Protein AF-A0A060SET1-F1 (afdb_monomer_lite)

Organism: Pycnoporus cinnabarinus (NCBI:txid5643)

Secondary structure (DSSP, 8-state):
----------PPP---------PPPP-------------------------------TTS---SEE----TTS---EEEEEETTTEEEEEE---EE-SHHHHHHHHHHHTTSSS--------------PPPPP--------PPPP-----------HHHHHHHHHHHHHHHSS-TT-HHHHH-EEEE-TTS-EEEESS--HHHHHHHHHHHT-

Structure (mmCIF, N/CA/C/O backbone):
data_AF-A0A060SET1-F1
#
_entry.id   AF-A0A060SET1-F1
#
loop_
_atom_site.group_PDB
_atom_site.id
_atom_site.type_symbol
_atom_site.label_atom_id
_atom_site.label_alt_id
_atom_site.label_comp_id
_atom_site.label_asym_id
_atom_site.label_entity_id
_atom_site.label_seq_id
_atom_site.pdbx_PDB_ins_code
_atom_site.Cartn_x
_atom_site.Cartn_y
_atom_site.Cartn_z
_atom_site.occupancy
_atom_site.B_iso_or_equiv
_atom_site.auth_seq_id
_atom_site.auth_comp_id
_atom_site.auth_asym_id
_atom_site.auth_atom_id
_atom_site.pdbx_PDB_model_num
ATOM 1 N N . MET A 1 1 ? 3.972 38.053 -48.414 1.00 49.03 1 MET A N 1
ATOM 2 C CA . MET A 1 1 ? 5.380 38.328 -48.041 1.00 49.03 1 MET A CA 1
ATOM 3 C C . MET A 1 1 ? 5.508 38.041 -46.551 1.00 49.03 1 MET A C 1
ATOM 5 O O . MET A 1 1 ? 4.726 38.615 -45.824 1.00 49.03 1 MET A O 1
ATOM 9 N N . LEU A 1 2 ? 6.330 37.166 -45.978 1.00 42.97 2 LEU A N 1
ATOM 10 C CA . LEU A 1 2 ? 7.393 36.249 -46.386 1.00 42.97 2 LEU A CA 1
ATOM 11 C C . LEU A 1 2 ? 7.548 35.262 -45.198 1.00 42.97 2 LEU A C 1
ATOM 13 O O . LEU A 1 2 ? 7.468 35.706 -44.062 1.00 42.97 2 LEU A O 1
ATOM 17 N N . ARG A 1 3 ? 7.773 33.970 -45.492 1.00 47.84 3 ARG A N 1
ATOM 18 C CA . ARG A 1 3 ? 8.648 32.993 -44.790 1.00 47.84 3 ARG A CA 1
ATOM 19 C C . ARG A 1 3 ? 8.652 33.025 -43.241 1.00 47.84 3 ARG A C 1
ATOM 21 O O . ARG A 1 3 ? 9.082 33.986 -42.632 1.00 47.84 3 ARG A O 1
ATOM 28 N N . SER A 1 4 ? 8.383 31.919 -42.551 1.00 56.47 4 SER A N 1
ATOM 29 C CA . SER A 1 4 ? 9.434 30.906 -42.400 1.00 56.47 4 SER A CA 1
ATOM 30 C C . SER A 1 4 ? 8.899 29.588 -41.830 1.00 56.47 4 SER A C 1
ATOM 32 O O . SER A 1 4 ? 8.379 29.526 -40.719 1.00 56.47 4 SER A O 1
ATOM 34 N N . LEU A 1 5 ? 9.079 28.535 -42.626 1.00 59.81 5 LEU A N 1
ATOM 35 C CA . LEU A 1 5 ? 9.096 27.132 -42.237 1.00 59.81 5 LEU A CA 1
ATOM 36 C C . LEU A 1 5 ? 10.465 26.822 -41.625 1.00 59.81 5 LEU A C 1
ATOM 38 O O . LEU A 1 5 ? 11.468 26.978 -42.318 1.00 59.81 5 LEU A O 1
ATOM 42 N N . VAL A 1 6 ? 10.517 26.293 -40.401 1.00 62.34 6 VAL A N 1
ATOM 43 C CA . VAL A 1 6 ? 11.652 25.454 -39.981 1.00 62.34 6 VAL A CA 1
ATOM 44 C C . VAL A 1 6 ? 11.142 24.273 -39.148 1.00 62.34 6 VAL A C 1
ATOM 46 O O . VAL A 1 6 ? 10.714 24.465 -38.009 1.00 62.34 6 VAL A O 1
ATOM 49 N N . PRO A 1 7 ? 11.210 23.038 -39.672 1.00 57.78 7 PRO A N 1
ATOM 50 C CA . PRO A 1 7 ? 10.998 21.828 -38.895 1.00 57.78 7 PRO A CA 1
ATOM 51 C C . PRO A 1 7 ? 12.311 21.438 -38.205 1.00 57.78 7 PRO A C 1
ATOM 53 O O . PRO A 1 7 ? 13.302 21.116 -38.860 1.00 57.78 7 PRO A O 1
ATOM 56 N N . ARG A 1 8 ? 12.343 21.438 -36.869 1.00 56.75 8 ARG A N 1
ATOM 57 C CA . ARG A 1 8 ? 13.468 20.869 -36.110 1.00 56.75 8 ARG A CA 1
ATOM 58 C C . ARG A 1 8 ? 13.208 19.390 -35.829 1.00 56.75 8 ARG A C 1
ATOM 60 O O . ARG A 1 8 ? 12.682 19.014 -34.787 1.00 56.75 8 ARG A O 1
ATOM 67 N N . LEU A 1 9 ? 13.603 18.563 -36.794 1.00 57.88 9 LEU A N 1
ATOM 68 C CA . LEU A 1 9 ? 13.877 17.140 -36.610 1.00 57.88 9 LEU A CA 1
ATOM 69 C C . LEU A 1 9 ? 15.074 16.995 -35.658 1.00 57.88 9 LEU A C 1
ATOM 71 O O . LEU A 1 9 ? 16.219 17.149 -36.071 1.00 57.88 9 LEU A O 1
ATOM 75 N N . PHE A 1 10 ? 14.820 16.708 -34.384 1.00 58.31 10 PHE A N 1
ATOM 76 C CA . PHE A 1 10 ? 15.851 16.207 -33.475 1.00 58.31 10 PHE A CA 1
ATOM 77 C C . PHE A 1 10 ? 15.711 14.689 -33.367 1.00 58.31 10 PHE A C 1
ATOM 79 O O . PHE A 1 10 ? 14.863 14.170 -32.643 1.00 58.31 10 PHE A O 1
ATOM 86 N N . ALA A 1 11 ? 16.548 13.979 -34.119 1.00 57.50 11 ALA A N 1
ATOM 87 C CA . ALA A 1 11 ? 16.796 12.560 -33.919 1.00 57.50 11 ALA A CA 1
ATOM 88 C C . ALA A 1 11 ? 17.798 12.386 -32.760 1.00 57.50 11 ALA A C 1
ATOM 90 O O . ALA A 1 11 ? 18.865 13.003 -32.798 1.00 57.50 11 ALA A O 1
ATOM 91 N N . PRO A 1 12 ? 17.520 11.560 -31.736 1.00 63.12 12 PRO A N 1
ATOM 92 C CA . PRO A 1 12 ? 18.540 11.199 -30.765 1.00 63.12 12 PRO A CA 1
ATOM 93 C C . PRO A 1 12 ? 19.494 10.153 -31.357 1.00 63.12 12 PRO A C 1
ATOM 95 O O . PRO A 1 12 ? 19.084 9.097 -31.847 1.00 63.12 12 PRO A O 1
ATOM 98 N N . ALA A 1 13 ? 20.786 10.470 -31.286 1.00 55.72 13 ALA A N 1
ATOM 99 C CA . ALA A 1 13 ? 21.896 9.613 -31.663 1.00 55.72 13 ALA A CA 1
ATOM 100 C C . ALA A 1 13 ? 21.862 8.282 -30.891 1.00 55.72 13 ALA A C 1
ATOM 102 O O . ALA A 1 13 ? 21.906 8.249 -29.660 1.00 55.72 13 ALA A O 1
ATOM 103 N N . ARG A 1 14 ? 21.817 7.166 -31.625 1.00 51.06 14 ARG A N 1
ATOM 104 C CA . ARG A 1 14 ? 22.051 5.825 -31.082 1.00 51.06 14 ARG A CA 1
ATOM 105 C C . ARG A 1 14 ? 23.537 5.680 -30.769 1.00 51.06 14 ARG A C 1
ATOM 107 O O . ARG A 1 14 ? 24.332 5.379 -31.653 1.00 51.06 14 ARG A O 1
ATOM 114 N N . HIS A 1 15 ? 23.910 5.894 -29.513 1.00 62.91 15 HIS A N 1
ATOM 115 C CA . HIS A 1 15 ? 25.236 5.539 -29.022 1.00 62.91 15 HIS A CA 1
ATOM 116 C C . HIS A 1 15 ? 25.279 4.022 -28.799 1.00 62.91 15 HIS A C 1
ATOM 118 O O . HIS A 1 15 ? 24.774 3.496 -27.809 1.00 62.91 15 HIS A O 1
ATOM 124 N N . ASN A 1 16 ? 25.811 3.317 -29.793 1.00 52.75 16 ASN A N 1
ATOM 125 C CA . ASN A 1 16 ? 26.002 1.876 -29.787 1.00 52.75 16 ASN A CA 1
ATOM 126 C C . ASN A 1 16 ? 27.326 1.587 -29.063 1.00 52.75 16 ASN A C 1
ATOM 128 O O . ASN A 1 16 ? 28.390 1.601 -29.677 1.00 52.75 16 ASN A O 1
ATOM 132 N N . GLN A 1 17 ? 27.285 1.413 -27.739 1.00 61.97 17 GLN A N 1
ATOM 133 C CA . GLN A 1 17 ? 28.458 0.940 -27.006 1.00 61.97 17 GLN A CA 1
ATOM 134 C C . GLN A 1 17 ? 28.635 -0.552 -27.283 1.00 61.97 17 GLN A C 1
ATOM 136 O O . GLN A 1 17 ? 27.963 -1.401 -26.695 1.00 61.97 17 GLN A O 1
ATOM 141 N N . ALA A 1 18 ? 29.556 -0.851 -28.197 1.00 48.97 18 ALA A N 1
ATOM 142 C CA . ALA A 1 18 ? 30.153 -2.162 -28.352 1.00 48.97 18 ALA A CA 1
ATOM 143 C C . ALA A 1 18 ? 30.810 -2.560 -27.020 1.00 48.97 18 ALA A C 1
ATOM 145 O O . ALA A 1 18 ? 31.916 -2.133 -26.692 1.00 48.97 18 ALA A O 1
ATOM 146 N N . ARG A 1 19 ? 30.102 -3.360 -26.217 1.00 57.75 19 ARG A N 1
ATOM 147 C CA . ARG A 1 19 ? 30.711 -4.085 -25.104 1.00 57.75 19 ARG A CA 1
ATOM 148 C C . ARG A 1 19 ? 31.603 -5.167 -25.700 1.00 57.75 19 ARG A C 1
ATOM 150 O O . ARG A 1 19 ? 31.115 -6.184 -26.185 1.00 57.75 19 ARG A O 1
ATOM 157 N N . LEU A 1 20 ? 32.904 -4.911 -25.649 1.00 58.97 20 LEU A N 1
ATOM 158 C CA . LEU A 1 20 ? 33.960 -5.912 -25.722 1.00 58.97 20 LEU A CA 1
ATOM 159 C C . LEU A 1 20 ? 33.674 -6.981 -24.657 1.00 58.97 20 LEU A C 1
ATOM 161 O O . LEU A 1 20 ? 33.894 -6.768 -23.466 1.00 58.97 20 LEU A O 1
ATOM 165 N N . PHE A 1 21 ? 33.109 -8.108 -25.084 1.00 58.16 21 PHE A N 1
ATOM 166 C CA . PHE A 1 21 ? 33.060 -9.319 -24.281 1.00 58.16 21 PHE A CA 1
ATOM 167 C C . PHE A 1 21 ? 34.459 -9.930 -24.297 1.00 58.16 21 PHE A C 1
ATOM 169 O O . PHE A 1 21 ? 34.879 -10.513 -25.294 1.00 58.16 21 PHE A O 1
ATOM 176 N N . SER A 1 22 ? 35.183 -9.778 -23.190 1.00 63.59 22 SER A N 1
ATOM 177 C CA . SER A 1 22 ? 36.357 -10.599 -22.911 1.00 63.59 22 SER A CA 1
ATOM 178 C C . SER A 1 22 ? 35.918 -12.060 -22.844 1.00 63.59 22 SER A C 1
ATOM 180 O O . SER A 1 22 ? 35.122 -12.441 -21.984 1.00 63.59 22 SER A O 1
ATOM 182 N N . ALA A 1 23 ? 36.420 -12.860 -23.780 1.00 52.06 23 ALA A N 1
ATOM 183 C CA . ALA A 1 23 ? 36.295 -14.305 -23.779 1.00 52.06 23 ALA A CA 1
ATOM 184 C C . ALA A 1 23 ? 36.929 -14.870 -22.497 1.00 52.06 23 ALA A C 1
ATOM 186 O O . ALA A 1 23 ? 38.114 -14.657 -22.242 1.00 52.06 23 ALA A O 1
AT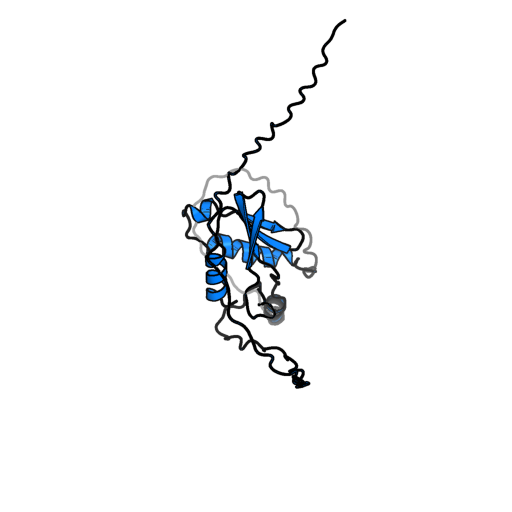OM 187 N N . GLN A 1 24 ? 36.144 -15.578 -21.685 1.00 68.75 24 GLN A N 1
ATOM 188 C CA . GLN A 1 24 ? 36.699 -16.460 -20.662 1.00 68.75 24 GLN A CA 1
ATOM 189 C C . GLN A 1 24 ? 37.129 -17.781 -21.317 1.00 68.75 24 GLN A C 1
ATOM 191 O O . GLN A 1 24 ? 36.398 -18.299 -22.166 1.00 68.75 24 GLN A O 1
ATOM 196 N N . PRO A 1 25 ? 38.296 -18.334 -20.945 1.00 61.75 25 PRO A N 1
ATOM 197 C CA . PRO A 1 25 ? 38.767 -19.602 -21.473 1.00 61.75 25 PRO A CA 1
ATOM 198 C C . PRO A 1 25 ? 37.915 -20.759 -20.947 1.00 61.75 25 PRO A C 1
ATOM 200 O O . PRO A 1 25 ? 37.655 -20.886 -19.751 1.00 61.75 25 PRO A O 1
ATOM 203 N N . ALA A 1 26 ? 37.501 -2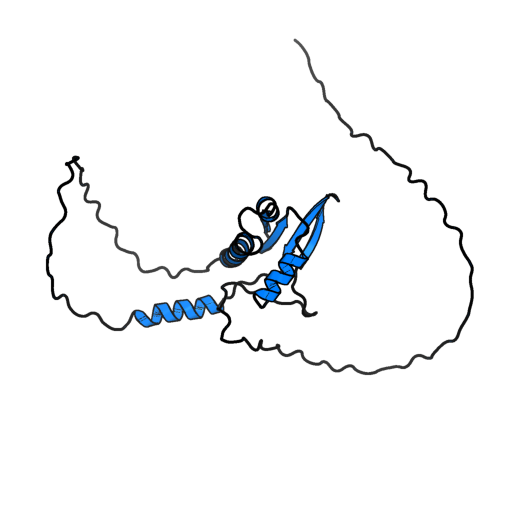1.611 -21.880 1.00 56.19 26 ALA A N 1
ATOM 204 C CA . ALA A 1 26 ? 36.876 -22.891 -21.621 1.00 56.19 26 ALA A CA 1
ATOM 205 C C . ALA A 1 26 ? 37.871 -23.832 -20.926 1.00 56.19 26 ALA A C 1
ATOM 207 O O . ALA A 1 26 ? 38.919 -24.151 -21.482 1.00 56.19 26 ALA A O 1
ATOM 208 N N . SER A 1 27 ? 37.517 -24.320 -19.740 1.00 60.06 27 SER A N 1
ATOM 209 C CA . SER A 1 27 ? 38.158 -25.474 -19.109 1.00 60.06 27 SER A CA 1
ATOM 210 C C . SER A 1 27 ? 37.189 -26.656 -19.110 1.00 60.06 27 SER A C 1
ATOM 212 O O . SER A 1 27 ? 36.385 -26.812 -18.200 1.00 60.06 27 SER A O 1
ATOM 214 N N . SER A 1 28 ? 37.300 -27.421 -20.196 1.00 61.59 28 SER A N 1
ATOM 215 C CA . SER A 1 28 ? 37.359 -28.885 -20.308 1.00 61.59 28 SER A CA 1
ATOM 216 C C . SER A 1 28 ? 36.263 -29.829 -19.768 1.00 61.59 28 SER A C 1
ATOM 218 O O . SER A 1 28 ? 35.501 -29.492 -18.868 1.00 61.59 28 SER A O 1
ATOM 220 N N . PRO A 1 29 ? 36.179 -31.045 -20.362 1.00 69.44 29 PRO A N 1
ATOM 221 C CA . PRO A 1 29 ? 34.987 -31.886 -20.395 1.00 69.44 29 PRO A CA 1
ATOM 222 C C . PRO A 1 29 ? 35.124 -33.217 -19.623 1.00 69.44 29 PRO A C 1
ATOM 224 O O . PRO A 1 29 ? 36.199 -33.585 -19.161 1.00 69.44 29 PRO A O 1
ATOM 227 N N . ALA A 1 30 ? 34.019 -33.973 -19.657 1.00 50.34 30 ALA A N 1
ATOM 228 C CA . ALA A 1 30 ? 33.879 -35.425 -19.483 1.00 50.34 30 ALA A CA 1
ATOM 229 C C . ALA A 1 30 ? 33.711 -35.977 -18.054 1.00 50.34 30 ALA A C 1
ATOM 231 O O . ALA A 1 30 ? 34.637 -36.000 -17.253 1.00 50.34 30 ALA A O 1
ATOM 232 N N . THR A 1 31 ? 32.545 -36.581 -17.794 1.00 59.62 31 THR A N 1
ATOM 233 C CA . THR A 1 31 ? 32.407 -38.039 -17.592 1.00 59.62 31 THR A CA 1
ATOM 234 C C . THR A 1 31 ? 30.930 -38.440 -17.726 1.00 59.62 31 THR A C 1
ATOM 236 O O . THR A 1 31 ? 30.020 -37.628 -17.599 1.00 59.62 31 THR A O 1
ATOM 239 N N . ARG A 1 32 ? 30.733 -39.688 -18.134 1.00 53.38 32 ARG A N 1
ATOM 240 C CA . ARG A 1 32 ? 29.661 -40.272 -18.937 1.00 53.38 32 ARG A CA 1
ATOM 241 C C . ARG A 1 32 ? 28.889 -41.311 -18.104 1.00 53.38 32 ARG A C 1
ATOM 243 O O . ARG A 1 32 ? 29.550 -42.157 -17.519 1.00 53.38 32 ARG A O 1
ATOM 250 N N . ALA A 1 33 ? 27.549 -41.301 -18.223 1.00 53.62 33 ALA A N 1
ATOM 251 C CA . ALA A 1 33 ? 26.583 -42.418 -18.051 1.00 53.62 33 ALA A CA 1
ATOM 252 C C . ALA A 1 33 ? 26.389 -43.024 -16.628 1.00 53.62 33 ALA A C 1
ATOM 254 O O . ALA A 1 33 ? 27.277 -42.850 -15.801 1.00 53.62 33 ALA A O 1
ATOM 255 N N . PRO A 1 34 ? 25.277 -43.751 -16.319 1.00 63.75 34 PRO A N 1
ATOM 256 C CA . PRO A 1 34 ? 24.281 -44.352 -17.220 1.00 63.75 34 PRO A CA 1
ATOM 257 C C . PRO A 1 34 ? 22.789 -44.103 -16.902 1.00 63.75 34 PRO A C 1
ATOM 259 O O . PRO A 1 34 ? 22.396 -43.582 -15.866 1.00 63.75 34 PRO A O 1
ATOM 262 N N . SER A 1 35 ? 21.986 -44.508 -17.885 1.00 62.22 35 SER A N 1
ATOM 263 C CA . SER A 1 35 ? 20.530 -44.570 -17.972 1.00 62.22 35 SER A CA 1
ATOM 264 C C . SER A 1 35 ? 19.863 -45.280 -16.790 1.00 62.22 35 SER A C 1
ATOM 266 O O . SER A 1 35 ? 20.201 -46.425 -16.499 1.00 62.22 35 SER A O 1
ATOM 268 N N . GLU A 1 36 ? 18.848 -44.649 -16.196 1.00 60.47 36 GLU A N 1
ATOM 269 C CA . GLU A 1 36 ? 17.945 -45.280 -15.228 1.00 60.47 36 GLU A CA 1
ATOM 270 C C . GLU A 1 36 ? 16.521 -45.342 -15.822 1.00 60.47 36 GLU A C 1
ATOM 272 O O . GLU A 1 36 ? 16.072 -44.369 -16.442 1.00 60.47 36 GLU A O 1
ATOM 277 N N . PRO A 1 37 ? 15.845 -46.503 -15.751 1.00 61.94 37 PRO A N 1
ATOM 278 C CA . PRO A 1 37 ? 14.655 -46.792 -16.540 1.00 61.94 37 PRO A CA 1
ATOM 279 C C . PRO A 1 37 ? 13.400 -46.058 -16.061 1.00 61.94 37 PRO A C 1
ATOM 281 O O . PRO A 1 37 ? 13.152 -45.866 -14.874 1.00 61.94 37 PRO A O 1
ATOM 284 N N . LEU A 1 38 ? 12.570 -45.735 -17.052 1.00 65.81 38 LEU A N 1
ATOM 285 C CA . LEU A 1 38 ? 11.188 -45.283 -16.944 1.00 65.81 38 LEU A CA 1
ATOM 286 C C . LEU A 1 38 ? 10.389 -46.162 -15.966 1.00 65.81 38 LEU A C 1
ATOM 288 O O . LEU A 1 38 ? 10.109 -47.322 -16.271 1.00 65.81 38 LEU A O 1
ATOM 292 N N . GLN A 1 39 ? 9.966 -45.591 -14.836 1.00 67.12 39 GLN A N 1
ATOM 293 C CA . GLN A 1 39 ? 8.875 -46.150 -14.040 1.00 67.12 39 GLN A CA 1
ATOM 294 C C . GLN A 1 39 ? 7.561 -45.413 -14.341 1.00 67.12 39 GLN A C 1
ATOM 296 O O . GLN A 1 39 ? 7.516 -44.181 -14.270 1.00 67.12 39 GLN A O 1
ATOM 301 N N . PRO A 1 40 ? 6.489 -46.147 -14.689 1.00 64.75 40 PRO A N 1
ATOM 302 C CA . PRO A 1 40 ? 5.165 -45.590 -14.892 1.00 64.75 40 PRO A CA 1
ATOM 303 C C . PRO A 1 40 ? 4.373 -45.503 -13.578 1.00 64.75 40 PRO A C 1
ATOM 305 O O . PRO A 1 40 ? 4.390 -46.414 -12.755 1.00 64.75 40 PRO A O 1
ATOM 308 N N . SER A 1 41 ? 3.568 -44.441 -13.487 1.00 61.19 41 SER A N 1
ATOM 309 C CA . SER A 1 41 ? 2.330 -44.320 -12.697 1.00 61.19 41 SER A CA 1
ATOM 310 C C . SER A 1 41 ? 2.410 -44.455 -11.170 1.00 61.19 41 SER A C 1
ATOM 312 O O . SER A 1 41 ? 2.340 -45.544 -10.613 1.00 61.19 41 SER A O 1
ATOM 314 N N . THR A 1 42 ? 2.302 -43.309 -10.494 1.00 48.44 42 THR A N 1
ATOM 315 C CA . THR A 1 42 ? 1.527 -43.199 -9.252 1.00 48.44 42 THR A CA 1
ATOM 316 C C . THR A 1 42 ? 0.558 -42.028 -9.357 1.00 48.44 42 THR A C 1
ATOM 318 O O . THR A 1 42 ? 0.919 -40.852 -9.361 1.00 48.44 42 THR A O 1
ATOM 321 N N . SER A 1 43 ? -0.712 -42.399 -9.481 1.00 48.03 43 SER A N 1
ATOM 322 C CA . SER A 1 43 ? -1.895 -41.572 -9.307 1.00 48.03 43 SER A CA 1
ATOM 323 C C . SER A 1 43 ? -1.771 -40.782 -8.004 1.00 48.03 43 SER A C 1
ATOM 325 O O . SER A 1 43 ? -1.993 -41.314 -6.919 1.00 48.03 43 SER A O 1
ATOM 327 N N . THR A 1 44 ? -1.359 -39.519 -8.096 1.00 48.88 44 THR A N 1
ATOM 328 C CA . THR A 1 44 ? -1.408 -38.606 -6.955 1.00 48.88 44 THR A CA 1
ATOM 329 C C . THR A 1 44 ? -2.837 -38.110 -6.869 1.00 48.88 44 THR A C 1
ATOM 331 O O . THR A 1 44 ? -3.279 -37.305 -7.687 1.00 48.88 44 THR A O 1
ATOM 334 N N . SER A 1 45 ? -3.556 -38.691 -5.919 1.00 46.25 45 SER A N 1
ATOM 335 C CA . SER A 1 45 ? -4.919 -38.369 -5.546 1.00 46.25 45 SER A CA 1
ATOM 336 C C . SER A 1 45 ? -5.157 -36.862 -5.521 1.00 46.25 45 SER A C 1
ATOM 338 O O . SER A 1 45 ? -4.395 -36.104 -4.916 1.00 46.25 45 SER A O 1
ATOM 340 N N . GLU A 1 46 ? -6.251 -36.457 -6.162 1.00 45.34 46 GLU A N 1
ATOM 341 C CA . GLU A 1 46 ? -6.963 -35.210 -5.918 1.00 45.34 46 GLU A CA 1
ATOM 342 C C . GLU A 1 46 ? -7.233 -35.067 -4.416 1.00 45.34 46 GLU A C 1
ATOM 344 O O . GLU A 1 46 ? -8.271 -35.470 -3.895 1.00 45.34 46 GLU A O 1
ATOM 349 N N . THR A 1 47 ? -6.295 -34.471 -3.689 1.00 49.56 47 THR A N 1
ATOM 350 C CA . THR A 1 47 ? -6.621 -33.840 -2.419 1.00 49.56 47 THR A CA 1
ATOM 351 C C . THR A 1 47 ? -7.397 -32.586 -2.781 1.00 49.56 47 THR A C 1
ATOM 353 O O . THR A 1 47 ? -6.815 -31.549 -3.108 1.00 49.56 47 THR A O 1
ATOM 356 N N . LEU A 1 48 ? -8.727 -32.711 -2.779 1.00 46.28 48 LEU A N 1
ATOM 357 C CA . LEU A 1 48 ? -9.648 -31.593 -2.652 1.00 46.28 48 LEU A CA 1
ATOM 358 C C . LEU A 1 48 ? -9.138 -30.717 -1.502 1.00 46.28 48 LEU A C 1
ATOM 360 O O . LEU A 1 48 ? -9.363 -31.006 -0.329 1.00 46.28 48 LEU A O 1
ATOM 364 N N . SER A 1 49 ? -8.437 -29.641 -1.850 1.00 45.97 49 SER A N 1
ATOM 365 C CA . SER A 1 49 ? -8.149 -28.522 -0.961 1.00 45.97 49 SER A CA 1
ATOM 366 C C . SER A 1 49 ? -9.467 -27.797 -0.698 1.00 45.97 49 SER A C 1
ATOM 368 O O . SER A 1 49 ? -9.744 -26.730 -1.245 1.00 45.97 49 SER A O 1
ATOM 370 N N . GLN A 1 50 ? -10.318 -28.440 0.102 1.00 42.22 50 GLN A N 1
ATOM 371 C CA . GLN A 1 50 ? -11.387 -27.796 0.842 1.00 42.22 50 GLN A CA 1
ATOM 372 C C . GLN A 1 50 ? -10.761 -26.680 1.672 1.00 42.22 50 GLN A C 1
ATOM 374 O O . GLN A 1 50 ? -9.685 -26.848 2.248 1.00 42.22 50 GLN A O 1
ATOM 379 N N . GLY A 1 51 ? -11.424 -25.525 1.647 1.00 46.56 51 GLY A N 1
ATOM 380 C CA . GLY A 1 51 ? -10.936 -24.276 2.201 1.00 46.56 51 GLY A CA 1
ATOM 381 C C . GLY A 1 51 ? -10.280 -24.477 3.557 1.00 46.56 51 GLY A C 1
ATOM 382 O O . GLY A 1 51 ? -10.905 -24.977 4.492 1.00 46.56 51 GLY A O 1
ATOM 383 N N . GLN A 1 52 ? -9.019 -24.054 3.652 1.00 51.31 52 GLN A N 1
ATOM 384 C CA . GLN A 1 52 ? -8.441 -23.668 4.926 1.00 51.31 52 GLN A CA 1
ATOM 385 C C . GLN A 1 52 ? -9.345 -22.567 5.471 1.00 51.31 52 GLN A C 1
ATOM 387 O O . GLN A 1 52 ? -9.208 -21.399 5.117 1.00 51.31 52 GLN A O 1
ATOM 392 N N . SER A 1 53 ? -10.336 -22.983 6.257 1.00 48.81 53 SER A N 1
ATOM 393 C CA . SER A 1 53 ? -11.098 -22.124 7.134 1.00 48.81 53 SER A CA 1
ATOM 394 C C . SER A 1 53 ? -10.044 -21.517 8.039 1.00 48.81 53 SER A C 1
ATOM 396 O O . SER A 1 53 ? -9.504 -22.200 8.911 1.00 48.81 53 SER A O 1
ATOM 398 N N . GLU A 1 54 ? -9.639 -20.289 7.713 1.00 58.31 54 GLU A N 1
ATOM 399 C CA . GLU A 1 54 ? -8.727 -19.508 8.525 1.00 58.31 54 GLU A CA 1
ATOM 400 C C . GLU A 1 54 ? -9.216 -19.649 9.960 1.00 58.31 54 GLU A C 1
ATOM 402 O O . GLU A 1 54 ? -10.376 -19.368 10.269 1.00 58.31 54 GLU A O 1
ATOM 407 N N . ASN A 1 55 ? -8.360 -20.183 10.826 1.00 54.47 55 ASN A N 1
ATOM 408 C CA . ASN A 1 55 ? -8.596 -20.173 12.255 1.00 54.47 55 ASN A CA 1
ATOM 409 C C . ASN A 1 55 ? -8.426 -18.702 12.651 1.00 54.47 55 ASN A C 1
ATOM 411 O O . ASN A 1 55 ? -7.328 -18.253 12.989 1.00 54.47 55 ASN A O 1
ATOM 415 N N . VAL A 1 56 ? -9.469 -17.909 12.379 1.00 64.19 56 VAL A N 1
ATOM 416 C CA . VAL A 1 56 ? -9.472 -16.464 12.554 1.00 64.19 56 VAL A CA 1
ATOM 417 C C . VAL A 1 56 ? -9.389 -16.255 14.046 1.00 64.19 56 VAL A C 1
ATOM 419 O O . VAL A 1 56 ? -10.372 -16.423 14.763 1.00 64.19 56 VAL A O 1
ATOM 422 N N . ASP A 1 57 ? -8.183 -15.938 14.504 1.00 70.50 57 ASP A N 1
ATOM 423 C CA . ASP A 1 57 ? -7.941 -15.527 15.872 1.00 70.50 57 ASP A CA 1
ATOM 424 C C . ASP A 1 57 ? -8.942 -14.404 16.205 1.00 70.50 57 ASP A C 1
ATOM 426 O O . ASP A 1 57 ? -8.862 -13.322 15.605 1.00 70.50 57 ASP A O 1
ATOM 430 N N . PRO A 1 58 ? -9.918 -14.650 17.101 1.00 73.25 58 PRO A N 1
ATOM 431 C CA . PRO A 1 58 ? -11.016 -13.720 17.351 1.00 73.25 58 PRO A CA 1
ATOM 432 C C . PRO A 1 58 ? -10.527 -12.405 17.973 1.00 73.25 58 PRO A C 1
ATOM 434 O O . PRO A 1 58 ? -11.288 -11.442 18.051 1.00 73.25 58 PRO A O 1
ATOM 437 N N . SER A 1 59 ? -9.260 -12.342 18.397 1.00 78.50 59 SER A N 1
ATOM 438 C CA . SER A 1 59 ? -8.631 -11.124 18.903 1.00 78.50 59 SER A CA 1
ATOM 439 C C . SER A 1 59 ? -8.222 -10.139 17.801 1.00 78.50 59 SER A C 1
ATOM 441 O O . SER A 1 59 ? -7.992 -8.960 18.090 1.00 78.50 59 SER A O 1
ATOM 443 N N . LYS A 1 60 ? -8.135 -10.569 16.530 1.00 73.25 60 LYS A N 1
ATOM 444 C CA . LYS A 1 60 ? -7.702 -9.680 15.446 1.00 73.25 60 LYS A CA 1
ATOM 445 C C . LYS A 1 60 ? -8.834 -8.727 15.049 1.00 73.25 60 LYS A C 1
ATOM 447 O O . LYS A 1 60 ? -9.922 -9.173 14.684 1.00 73.25 60 LYS A O 1
ATOM 452 N N . PRO A 1 61 ? -8.595 -7.401 15.060 1.00 76.75 61 PRO A N 1
ATOM 453 C CA . PRO A 1 61 ? -9.618 -6.437 14.691 1.00 76.75 61 PRO A CA 1
ATOM 454 C C . PRO A 1 61 ? -10.054 -6.662 13.241 1.00 76.75 61 PRO A C 1
ATOM 456 O O . PRO A 1 61 ? -9.222 -6.706 12.332 1.00 76.75 61 PRO A O 1
ATOM 459 N N . LEU A 1 62 ? -11.367 -6.779 13.038 1.00 81.88 62 LEU A N 1
ATOM 460 C CA . LEU A 1 62 ? -11.979 -6.982 11.728 1.00 81.88 62 LEU A CA 1
ATOM 461 C C . LEU A 1 62 ? -11.647 -5.784 10.820 1.00 81.88 62 LEU A C 1
ATOM 463 O O . LEU A 1 62 ? -12.164 -4.678 11.006 1.00 81.88 62 LEU A O 1
ATOM 467 N N . ARG A 1 63 ? -10.750 -5.982 9.850 1.00 86.62 63 ARG A N 1
ATOM 468 C CA . ARG A 1 63 ? -10.341 -4.931 8.908 1.00 86.62 63 ARG A CA 1
ATOM 469 C C . ARG A 1 63 ? -11.330 -4.846 7.746 1.00 86.62 63 ARG A C 1
ATOM 471 O O . ARG A 1 63 ? -11.786 -5.879 7.262 1.00 86.62 63 ARG A O 1
ATOM 478 N N . PRO A 1 64 ? -11.611 -3.640 7.221 1.00 88.44 64 PRO A N 1
ATOM 479 C CA . PRO A 1 64 ? -12.514 -3.461 6.081 1.00 88.44 64 PRO A CA 1
ATOM 480 C C . PRO A 1 64 ? -11.946 -4.001 4.753 1.00 88.44 64 PRO A C 1
ATOM 482 O O . PRO A 1 64 ? -12.637 -3.997 3.735 1.00 88.44 64 PRO A O 1
ATOM 485 N N . TYR A 1 65 ? -10.698 -4.461 4.742 1.00 91.44 65 TYR A N 1
ATOM 486 C CA . TYR A 1 65 ? -10.000 -5.006 3.585 1.00 91.44 65 TYR A CA 1
ATOM 487 C C . TYR A 1 65 ? -9.296 -6.316 3.957 1.00 91.44 65 TYR A C 1
ATOM 489 O O . TYR A 1 65 ? -8.906 -6.523 5.105 1.00 91.44 65 TYR A O 1
ATOM 497 N N . HIS A 1 66 ? -9.133 -7.182 2.964 1.00 91.88 66 HIS A N 1
ATOM 498 C CA . HIS A 1 66 ? -8.495 -8.487 3.054 1.00 91.88 66 HIS A CA 1
ATOM 499 C C . HIS A 1 66 ? -7.551 -8.675 1.859 1.00 91.88 66 HIS A C 1
ATOM 501 O O . HIS A 1 66 ? -7.842 -8.220 0.751 1.00 91.88 66 HIS A O 1
ATOM 507 N N . VAL A 1 67 ? -6.409 -9.323 2.078 1.00 93.75 67 VAL A N 1
ATOM 508 C CA . VAL A 1 67 ? -5.434 -9.629 1.027 1.00 93.75 67 VAL A CA 1
ATOM 509 C C . VAL A 1 67 ? -5.224 -11.143 1.026 1.00 93.75 67 VAL A C 1
ATOM 511 O O . VAL A 1 67 ? -4.458 -11.633 1.849 1.00 93.75 67 VAL A O 1
ATOM 514 N N . PRO A 1 68 ? -5.898 -11.894 0.137 1.00 93.62 68 PRO A N 1
ATOM 515 C CA . PRO A 1 68 ? -5.761 -13.335 0.077 1.00 93.62 68 PRO A CA 1
ATOM 516 C C . PRO A 1 68 ? -4.352 -13.712 -0.377 1.00 93.62 68 PRO A C 1
ATOM 518 O O . PRO A 1 68 ? -3.754 -13.086 -1.262 1.00 93.62 68 PRO A O 1
ATOM 521 N N . ARG A 1 69 ? -3.836 -14.790 0.206 1.00 94.94 69 ARG A N 1
ATOM 522 C CA . ARG A 1 69 ? -2.620 -15.444 -0.273 1.00 94.94 69 ARG A CA 1
ATOM 523 C C . ARG A 1 69 ? -2.911 -16.181 -1.576 1.00 94.94 69 ARG A C 1
ATOM 525 O O . ARG A 1 69 ? -4.029 -16.621 -1.834 1.00 94.94 69 ARG A O 1
ATOM 532 N N . ASN A 1 70 ? -1.895 -16.314 -2.420 1.00 95.56 70 ASN A N 1
ATOM 533 C CA . ASN A 1 70 ? -2.016 -17.117 -3.634 1.00 95.56 70 ASN A CA 1
ATOM 534 C C . ASN A 1 70 ? -2.007 -18.625 -3.321 1.00 95.56 70 ASN A C 1
ATOM 536 O O . ASN A 1 70 ? -1.759 -19.037 -2.190 1.00 95.56 70 ASN A O 1
ATOM 540 N N . SER A 1 71 ? -2.192 -19.462 -4.345 1.00 94.25 71 SER A N 1
ATOM 541 C CA . SER A 1 71 ? -2.161 -20.931 -4.220 1.00 94.25 71 SER A CA 1
ATOM 542 C C . SER A 1 71 ? -0.840 -21.502 -3.689 1.00 94.25 71 SER A C 1
ATOM 544 O O . SER A 1 71 ? -0.787 -22.660 -3.296 1.00 94.25 71 SER A O 1
ATOM 546 N N . ARG A 1 72 ? 0.232 -20.701 -3.662 1.00 94.75 72 ARG A N 1
ATOM 547 C CA . ARG A 1 72 ? 1.536 -21.060 -3.082 1.00 94.75 72 ARG A CA 1
ATOM 548 C C . ARG A 1 72 ? 1.701 -20.549 -1.647 1.00 94.75 72 ARG A C 1
ATOM 550 O O . ARG A 1 72 ? 2.811 -20.574 -1.127 1.00 94.75 72 ARG A O 1
ATOM 557 N N . GLY A 1 73 ? 0.645 -20.007 -1.039 1.00 94.44 73 GLY A N 1
ATOM 558 C CA . GLY A 1 73 ? 0.668 -19.452 0.314 1.00 94.44 73 GLY A CA 1
ATOM 559 C C . GLY A 1 73 ? 1.437 -18.134 0.452 1.00 94.44 73 GLY A C 1
ATOM 560 O O . GLY A 1 73 ? 1.727 -17.720 1.572 1.00 94.44 73 GLY A O 1
ATOM 561 N N . SER A 1 74 ? 1.777 -17.463 -0.654 1.00 96.06 74 SER A N 1
ATOM 562 C CA . SER A 1 74 ? 2.520 -16.194 -0.630 1.00 96.06 74 SER A CA 1
ATOM 563 C C . SER A 1 74 ? 1.615 -14.990 -0.871 1.00 96.06 74 SER A C 1
ATOM 565 O O . SER A 1 74 ? 0.642 -15.055 -1.625 1.00 96.06 74 SER A O 1
ATOM 567 N N . ILE A 1 75 ? 1.964 -13.872 -0.233 1.00 96.81 75 ILE A N 1
ATOM 568 C CA . ILE A 1 75 ? 1.250 -12.604 -0.381 1.00 96.81 75 ILE A CA 1
ATOM 569 C C . ILE A 1 75 ? 1.519 -12.050 -1.791 1.00 96.81 75 ILE A C 1
ATOM 571 O O . ILE A 1 75 ? 2.683 -12.008 -2.211 1.00 96.81 75 ILE A O 1
ATOM 575 N N . PRO A 1 76 ? 0.489 -11.617 -2.541 1.00 97.00 76 PRO A N 1
ATOM 576 C CA . PRO A 1 76 ? 0.604 -11.213 -3.944 1.00 97.00 76 PRO A CA 1
ATOM 577 C C . PRO A 1 76 ? 1.244 -9.816 -4.132 1.00 97.00 76 PRO A C 1
ATOM 579 O O . PRO A 1 76 ? 0.658 -8.906 -4.729 1.00 97.00 76 PRO A O 1
ATOM 582 N N . VAL A 1 77 ? 2.482 -9.653 -3.646 1.00 97.94 77 VAL A N 1
ATOM 583 C CA . VAL A 1 77 ? 3.333 -8.461 -3.795 1.00 97.94 77 VAL A CA 1
ATOM 584 C C . VAL A 1 77 ? 4.382 -8.698 -4.879 1.00 97.94 77 VAL A C 1
ATOM 586 O O . VAL A 1 77 ? 5.289 -9.523 -4.739 1.00 97.94 77 VAL A O 1
ATOM 589 N N . TYR A 1 78 ? 4.320 -7.912 -5.949 1.00 97.81 78 TYR A N 1
ATOM 590 C CA . TYR A 1 78 ? 5.223 -8.031 -7.092 1.00 97.81 78 TYR A CA 1
ATOM 591 C C . TYR A 1 78 ? 6.042 -6.760 -7.278 1.00 97.81 78 TYR A C 1
ATOM 593 O O . TYR A 1 78 ? 5.529 -5.658 -7.133 1.00 97.81 78 TYR A O 1
ATOM 601 N N . SER A 1 79 ? 7.310 -6.896 -7.655 1.00 97.88 79 SER A N 1
ATOM 602 C CA . SER A 1 79 ? 8.140 -5.776 -8.105 1.00 97.88 79 SER A CA 1
ATOM 603 C C . SER A 1 79 ? 8.141 -5.713 -9.630 1.00 97.88 79 SER A C 1
ATOM 605 O O . SER A 1 79 ? 8.360 -6.730 -10.286 1.00 97.88 79 SER A O 1
ATOM 607 N N . GLN A 1 80 ? 7.950 -4.528 -10.198 1.00 97.19 80 GLN A N 1
ATOM 608 C CA . GLN A 1 80 ? 8.048 -4.268 -11.629 1.00 97.19 80 GLN A CA 1
ATOM 609 C C . GLN A 1 80 ? 9.054 -3.142 -11.876 1.00 97.19 80 GLN A C 1
ATOM 611 O O . GLN A 1 80 ? 9.011 -2.108 -11.215 1.00 97.19 80 GLN A O 1
ATOM 616 N N . ILE A 1 81 ? 9.936 -3.321 -12.858 1.00 96.81 81 ILE A N 1
ATOM 617 C CA . ILE A 1 81 ? 10.863 -2.279 -13.306 1.00 96.81 81 ILE A CA 1
ATOM 618 C C . ILE A 1 81 ? 10.353 -1.755 -14.646 1.00 96.81 81 ILE A C 1
ATOM 620 O O . ILE A 1 81 ? 10.110 -2.539 -15.562 1.00 96.81 81 ILE A O 1
ATOM 624 N N . ARG A 1 82 ? 10.178 -0.437 -14.775 1.00 95.75 82 ARG A N 1
ATOM 625 C CA . ARG A 1 82 ? 9.909 0.213 -16.068 1.00 95.75 82 ARG A CA 1
ATOM 626 C C . ARG A 1 82 ? 11.043 1.162 -16.412 1.00 95.75 82 ARG A C 1
ATOM 628 O O . ARG A 1 82 ? 11.608 1.809 -15.530 1.00 95.75 82 ARG A O 1
ATOM 635 N N . ASN A 1 83 ? 11.357 1.260 -17.701 1.00 95.81 83 ASN A N 1
ATOM 636 C CA . ASN A 1 83 ? 12.415 2.130 -18.222 1.00 95.81 83 ASN A CA 1
ATOM 637 C C . ASN A 1 83 ? 13.773 1.903 -17.524 1.00 95.81 83 ASN A C 1
ATOM 639 O O . ASN A 1 83 ? 14.507 2.862 -17.300 1.00 95.81 83 ASN A O 1
ATOM 643 N N . HIS A 1 84 ? 14.052 0.664 -17.092 1.00 94.06 84 HIS A N 1
ATOM 644 C CA . HIS A 1 84 ? 15.258 0.215 -16.365 1.00 94.06 84 HIS A CA 1
ATOM 645 C C . HIS A 1 84 ? 15.606 0.946 -15.052 1.00 94.06 84 HIS A C 1
ATOM 647 O O . HIS A 1 84 ? 16.514 0.532 -14.339 1.00 94.06 84 HIS A O 1
ATOM 653 N N . THR A 1 85 ? 14.874 1.999 -14.699 1.00 94.88 85 THR A N 1
ATOM 654 C CA . THR A 1 85 ? 15.223 2.939 -13.625 1.00 94.88 85 THR A CA 1
ATOM 655 C C . THR A 1 85 ? 14.109 3.078 -12.597 1.00 94.88 85 THR A C 1
ATOM 657 O O . THR A 1 85 ? 14.380 3.284 -11.416 1.00 94.88 85 THR A O 1
ATOM 660 N N . LYS A 1 86 ? 12.845 2.937 -13.012 1.00 95.81 86 LYS A N 1
ATOM 661 C CA . LYS A 1 86 ? 11.691 3.154 -12.138 1.00 95.81 86 LYS A CA 1
ATOM 662 C C . LYS A 1 86 ? 11.209 1.834 -11.556 1.00 95.81 86 LYS A C 1
ATOM 664 O O . LYS A 1 86 ? 10.757 0.956 -12.293 1.00 95.81 86 LYS A O 1
ATOM 669 N N . TYR A 1 87 ? 11.277 1.731 -10.233 1.00 97.56 87 TYR A N 1
ATOM 670 C CA . TYR A 1 87 ? 10.756 0.605 -9.468 1.00 97.56 87 TYR A CA 1
ATOM 671 C C . TYR A 1 87 ? 9.309 0.876 -9.066 1.00 97.56 87 TYR A C 1
ATOM 673 O O . TYR A 1 87 ? 8.982 1.932 -8.522 1.00 97.56 87 TYR A O 1
ATOM 681 N N . PHE A 1 88 ? 8.457 -0.102 -9.346 1.00 97.88 88 PHE A N 1
ATOM 682 C CA . PHE A 1 88 ? 7.064 -0.145 -8.942 1.00 97.88 88 PHE A CA 1
ATOM 683 C C . PHE A 1 88 ? 6.834 -1.402 -8.122 1.00 97.88 88 PHE A C 1
ATOM 685 O O . PHE A 1 88 ? 7.385 -2.461 -8.425 1.00 97.88 88 PHE A O 1
ATOM 692 N N . ILE A 1 89 ? 5.984 -1.301 -7.114 1.00 98.12 89 ILE A N 1
ATOM 693 C CA . ILE A 1 89 ? 5.489 -2.449 -6.365 1.00 98.12 89 ILE A CA 1
ATOM 694 C C . ILE A 1 89 ? 3.999 -2.538 -6.628 1.00 98.12 89 ILE A C 1
ATOM 696 O O . ILE A 1 89 ? 3.278 -1.553 -6.505 1.00 98.12 89 ILE A O 1
ATOM 700 N N . LEU A 1 90 ? 3.557 -3.717 -7.036 1.00 97.62 90 LEU A N 1
ATOM 701 C CA . LEU A 1 90 ? 2.179 -4.026 -7.358 1.00 97.62 90 LEU A CA 1
ATOM 702 C C . LEU A 1 90 ? 1.653 -4.954 -6.273 1.00 97.62 90 LEU A C 1
ATOM 704 O O . LEU A 1 90 ? 2.098 -6.098 -6.178 1.00 97.62 90 LEU A O 1
ATOM 708 N N . LEU A 1 91 ? 0.696 -4.470 -5.492 1.00 97.19 91 LEU A N 1
ATOM 709 C CA . LEU A 1 91 ? -0.103 -5.313 -4.616 1.00 97.19 91 LEU A CA 1
ATOM 710 C C . LEU A 1 91 ? -1.371 -5.712 -5.373 1.00 97.19 91 LEU A C 1
ATOM 712 O O . LEU A 1 91 ? -2.130 -4.850 -5.837 1.00 97.19 91 LEU A O 1
ATOM 716 N N . ARG A 1 92 ? -1.555 -7.019 -5.567 1.00 95.50 92 ARG A N 1
ATOM 717 C CA . ARG A 1 92 ? -2.708 -7.580 -6.281 1.00 95.50 92 ARG A CA 1
ATOM 718 C C . ARG A 1 92 ? -3.729 -8.155 -5.311 1.00 95.50 92 ARG A C 1
ATOM 720 O O . ARG A 1 92 ? -3.455 -8.320 -4.130 1.00 95.50 92 ARG A O 1
ATOM 727 N N . ASP A 1 93 ? -4.904 -8.425 -5.866 1.00 93.06 93 ASP A N 1
ATOM 728 C CA . ASP A 1 93 ? -5.968 -9.206 -5.241 1.00 93.06 93 ASP A CA 1
ATOM 729 C C . ASP A 1 93 ? -6.453 -8.642 -3.900 1.00 93.06 93 ASP A C 1
ATOM 731 O O . ASP A 1 93 ? -7.017 -9.362 -3.094 1.00 93.06 93 ASP A O 1
ATOM 735 N N . VAL A 1 94 ? -6.298 -7.332 -3.675 1.00 92.62 94 VAL A N 1
ATOM 736 C CA . VAL A 1 94 ? -6.874 -6.654 -2.510 1.00 92.62 94 VAL A CA 1
ATOM 737 C C . VAL A 1 94 ? -8.393 -6.713 -2.621 1.00 92.62 94 VAL A C 1
ATOM 739 O O . VAL A 1 94 ? -8.986 -6.106 -3.514 1.00 92.62 94 VAL A O 1
ATOM 742 N N . GLN A 1 95 ? -9.017 -7.432 -1.698 1.00 89.31 95 GLN A N 1
ATOM 743 C CA . GLN A 1 95 ? -10.460 -7.564 -1.614 1.00 89.31 95 GLN A CA 1
ATOM 744 C C . GLN A 1 95 ? -10.998 -6.697 -0.480 1.00 89.31 95 GLN A C 1
ATOM 746 O O . GLN A 1 95 ? -10.359 -6.471 0.546 1.00 89.31 95 GLN A O 1
ATOM 751 N N . GLY A 1 96 ? -12.206 -6.184 -0.670 1.00 82.19 96 GLY A N 1
ATOM 752 C CA . GLY A 1 96 ? -12.957 -5.576 0.414 1.00 82.19 96 GLY A CA 1
ATOM 753 C C . GLY A 1 96 ? -13.599 -6.656 1.272 1.00 82.19 96 GLY A C 1
ATOM 754 O O . GLY A 1 96 ? -14.239 -7.549 0.720 1.00 82.19 96 GLY A O 1
ATOM 755 N N . ASN A 1 97 ? -13.479 -6.568 2.596 1.00 69.25 97 ASN A N 1
ATOM 756 C CA . ASN A 1 97 ? -14.213 -7.472 3.472 1.00 69.25 97 ASN A CA 1
ATOM 757 C C . ASN A 1 97 ? -15.693 -7.043 3.488 1.00 69.25 97 ASN A C 1
ATOM 759 O O . ASN A 1 97 ? -16.063 -6.015 4.065 1.00 69.25 97 ASN A O 1
ATOM 763 N N . VAL A 1 98 ? -16.537 -7.804 2.784 1.00 59.12 98 VAL A N 1
ATOM 764 C CA . VAL A 1 98 ? -17.981 -7.541 2.691 1.00 59.12 98 VAL A CA 1
ATOM 765 C C . VAL A 1 98 ? -18.670 -7.815 4.033 1.00 59.12 98 VAL A C 1
ATOM 767 O O . VAL A 1 98 ? -19.625 -7.120 4.374 1.00 59.12 98 VAL A O 1
ATOM 770 N N . GLU A 1 99 ? -18.153 -8.743 4.839 1.00 57.91 99 GLU A N 1
ATOM 771 C CA . GLU A 1 99 ? -18.743 -9.173 6.113 1.00 57.91 99 GLU A CA 1
ATOM 772 C C . GLU A 1 99 ? -18.705 -8.093 7.195 1.00 57.91 99 GLU A C 1
ATOM 774 O O . GLU A 1 99 ? -19.690 -7.909 7.911 1.00 57.91 99 GLU A O 1
ATOM 779 N N . VAL A 1 100 ? -17.646 -7.273 7.246 1.00 58.44 100 VAL A N 1
ATOM 780 C CA . VAL A 1 100 ? -17.586 -6.103 8.151 1.00 58.44 100 VAL A CA 1
ATOM 781 C C . VAL A 1 100 ? -18.785 -5.167 7.919 1.00 58.44 100 VAL A C 1
ATOM 783 O O . VAL A 1 100 ? -19.245 -4.487 8.840 1.00 58.44 100 VAL A O 1
ATOM 786 N N . ARG A 1 101 ? -19.336 -5.142 6.694 1.00 51.56 101 ARG A N 1
ATOM 787 C CA . ARG A 1 101 ? -20.519 -4.333 6.366 1.00 51.56 101 ARG A CA 1
ATOM 788 C C . ARG A 1 101 ? -21.792 -4.911 6.967 1.00 51.56 101 ARG A C 1
ATOM 790 O O . ARG A 1 101 ? -22.617 -4.132 7.439 1.00 51.56 101 ARG A O 1
ATOM 797 N N . ILE A 1 102 ? -21.941 -6.235 6.955 1.00 56.66 102 ILE A N 1
ATOM 798 C CA . ILE A 1 102 ? -23.130 -6.920 7.473 1.00 56.66 102 ILE A CA 1
ATOM 799 C C . ILE A 1 102 ? -23.187 -6.728 8.990 1.00 56.66 102 ILE A C 1
ATOM 801 O O . ILE A 1 102 ? -24.180 -6.224 9.507 1.00 56.66 102 ILE A O 1
ATOM 805 N N . SER A 1 103 ? -22.082 -6.966 9.698 1.00 57.66 103 SER A N 1
ATOM 806 C CA . SER A 1 103 ? -22.046 -6.861 11.163 1.00 57.66 103 SER A CA 1
ATOM 807 C C . SER A 1 103 ? -22.262 -5.430 11.678 1.00 57.66 103 SER A C 1
ATOM 809 O O . SER A 1 103 ? -22.891 -5.234 12.720 1.00 57.66 103 SER A O 1
ATOM 811 N N . ARG A 1 104 ? -21.790 -4.401 10.952 1.00 57.41 104 ARG A N 1
ATOM 812 C CA . ARG A 1 104 ? -22.006 -2.994 11.345 1.00 57.41 104 ARG A CA 1
ATOM 813 C C . ARG A 1 104 ? -23.414 -2.498 11.008 1.00 57.41 104 ARG A C 1
ATOM 815 O O . ARG A 1 104 ? -23.985 -1.758 11.804 1.00 57.41 104 ARG A O 1
ATOM 822 N N . ALA A 1 105 ? -23.982 -2.915 9.874 1.00 57.78 105 ALA A N 1
ATOM 823 C CA . ALA A 1 105 ? -25.365 -2.594 9.519 1.00 57.78 105 ALA A CA 1
ATOM 824 C C . ALA A 1 105 ? -26.363 -3.265 10.476 1.00 57.78 105 ALA A C 1
ATOM 826 O O . ALA A 1 105 ? -27.292 -2.609 10.938 1.00 57.78 105 ALA A O 1
ATOM 827 N N . LEU A 1 106 ? -26.125 -4.527 10.848 1.00 58.28 106 LEU A N 1
ATOM 828 C CA . LEU A 1 106 ? -26.963 -5.246 11.810 1.00 58.28 106 LEU A CA 1
ATOM 829 C C . LEU A 1 106 ? -26.891 -4.633 13.217 1.00 58.28 106 LEU A C 1
ATOM 831 O O . LEU A 1 106 ? -27.926 -4.484 13.862 1.00 58.28 106 LEU A O 1
ATOM 835 N N . ARG A 1 107 ? -25.712 -4.175 13.675 1.00 57.56 107 ARG A N 1
ATOM 836 C CA . ARG A 1 107 ? -25.610 -3.434 14.951 1.00 57.56 107 ARG A CA 1
ATOM 837 C C . ARG A 1 107 ? -26.339 -2.091 14.931 1.00 57.56 107 ARG A C 1
ATOM 839 O O . ARG A 1 107 ? -26.929 -1.730 15.939 1.00 57.56 107 ARG A O 1
ATOM 846 N N . LEU A 1 108 ? -26.321 -1.361 13.814 1.00 56.12 108 LEU A N 1
ATOM 847 C CA . LEU A 1 108 ? -27.051 -0.090 13.702 1.00 56.12 108 LEU A CA 1
ATOM 848 C C . LEU A 1 108 ? -28.569 -0.296 13.576 1.00 56.12 108 LEU A C 1
ATOM 850 O O . LEU A 1 108 ? -29.330 0.543 14.043 1.00 56.12 108 LEU A O 1
ATOM 854 N N . SER A 1 109 ? -29.009 -1.417 12.998 1.00 55.72 109 SER A N 1
ATOM 855 C CA . SER A 1 109 ? -30.432 -1.759 12.886 1.00 55.72 109 SER A CA 1
ATOM 856 C C . SER A 1 109 ? -31.041 -2.233 14.209 1.00 55.72 109 SER A C 1
ATOM 858 O O . SER A 1 109 ? -32.231 -2.042 14.425 1.00 55.72 109 SER A O 1
ATOM 860 N N . SER A 1 110 ? -30.249 -2.824 15.110 1.00 52.94 110 SER A N 1
ATOM 861 C CA . SER A 1 110 ? -30.755 -3.382 16.373 1.00 52.94 110 SER A CA 1
ATOM 862 C C . SER A 1 110 ? -31.047 -2.338 17.463 1.00 52.94 110 SER A C 1
ATOM 864 O O . SER A 1 110 ? -31.619 -2.697 18.489 1.00 52.94 110 SER A O 1
ATOM 866 N N . CYS A 1 111 ? -30.674 -1.067 17.278 1.00 50.88 111 CYS A N 1
ATOM 867 C CA . CYS A 1 111 ? -30.952 0.002 18.249 1.00 50.88 111 CYS A CA 1
ATOM 868 C C . CYS A 1 111 ? -32.155 0.884 17.873 1.00 50.88 111 CYS A C 1
ATOM 870 O O . CYS A 1 111 ? -32.450 1.825 18.603 1.00 50.88 111 CYS A O 1
ATOM 872 N N . ALA A 1 112 ? -32.831 0.623 16.748 1.00 57.22 112 ALA A N 1
ATOM 873 C CA . ALA A 1 112 ? -33.882 1.509 16.243 1.00 57.22 112 ALA A CA 1
ATOM 874 C C . ALA A 1 112 ? -35.287 1.247 16.823 1.00 57.22 112 ALA A C 1
ATOM 876 O O . ALA A 1 112 ? -36.143 2.112 16.676 1.00 57.22 112 ALA A O 1
ATOM 877 N N . ASP A 1 113 ? -35.532 0.112 17.491 1.00 55.88 113 ASP A N 1
ATOM 878 C CA . ASP A 1 113 ? -36.911 -0.348 17.746 1.00 55.88 113 ASP A CA 1
ATOM 879 C C . ASP A 1 113 ? -37.369 -0.423 19.205 1.00 55.88 113 ASP A C 1
ATOM 881 O O . ASP A 1 113 ? -38.476 -0.883 19.472 1.00 55.88 113 ASP A O 1
ATOM 885 N N . LEU A 1 114 ? -36.601 0.065 20.181 1.00 50.72 114 LEU A N 1
ATOM 886 C CA . LEU A 1 114 ? -37.102 0.098 21.557 1.00 50.72 114 LEU A CA 1
ATOM 887 C C . LEU A 1 114 ? -36.874 1.460 22.210 1.00 50.72 114 LEU A C 1
ATOM 889 O O . LEU A 1 114 ? -35.750 1.832 22.528 1.00 50.72 114 LEU A O 1
ATOM 893 N N . HIS A 1 115 ? -38.012 2.121 22.461 1.00 48.06 115 HIS A N 1
ATOM 894 C CA . HIS A 1 115 ? -38.269 3.269 23.339 1.00 48.06 115 HIS A CA 1
ATOM 895 C C . HIS A 1 115 ? -38.187 4.694 22.745 1.00 48.06 115 HIS A C 1
ATOM 897 O O . HIS A 1 115 ? -37.165 5.367 22.846 1.00 48.06 115 HIS A O 1
ATOM 903 N N . PRO A 1 116 ? -39.330 5.269 22.318 1.00 69.75 116 PRO A N 1
ATOM 904 C CA . PRO A 1 116 ? -39.744 6.569 22.827 1.00 69.75 116 PRO A CA 1
ATOM 905 C C . PRO A 1 116 ? -40.327 6.369 24.235 1.00 69.75 116 PRO A C 1
ATOM 907 O O . PRO A 1 116 ? -41.257 5.579 24.408 1.00 69.75 116 PRO A O 1
ATOM 910 N N . PRO A 1 117 ? -39.811 7.069 25.256 1.00 53.00 117 PRO A N 1
ATOM 911 C CA . PRO A 1 117 ? -40.771 7.833 26.034 1.00 53.00 117 PRO A CA 1
ATOM 912 C C . PRO A 1 117 ? -40.220 9.144 26.594 1.00 53.00 117 PRO A C 1
ATOM 914 O O . PRO A 1 117 ? -39.130 9.247 27.143 1.00 53.00 117 PRO A O 1
ATOM 917 N N . SER A 1 118 ? -41.129 10.108 26.547 1.00 53.44 118 SER A N 1
ATOM 918 C CA . SER A 1 118 ? -41.315 11.150 27.545 1.00 53.44 118 SER A CA 1
ATOM 919 C C . SER A 1 118 ? -40.264 12.252 27.636 1.00 53.44 118 SER A C 1
ATOM 921 O O . SER A 1 118 ? -39.349 12.261 28.451 1.00 53.44 118 SER A O 1
ATOM 923 N N . ARG A 1 119 ? -40.568 13.306 26.874 1.00 53.97 119 ARG A N 1
ATOM 924 C CA . ARG A 1 119 ? -40.581 14.687 27.374 1.00 53.97 119 ARG A CA 1
ATOM 925 C C . ARG A 1 119 ? -40.864 14.753 28.888 1.00 53.97 119 ARG A C 1
ATOM 927 O O . ARG A 1 119 ? -42.005 14.553 29.291 1.00 53.97 119 ARG A O 1
ATOM 934 N N . ALA A 1 120 ? -39.839 15.057 29.674 1.00 60.00 120 ALA A N 1
ATOM 935 C CA . ALA A 1 120 ? -39.843 15.651 31.023 1.00 60.00 120 ALA A CA 1
ATOM 936 C C . ALA A 1 120 ? -38.386 15.528 31.523 1.00 60.00 120 ALA A C 1
ATOM 938 O O . ALA A 1 120 ? -37.828 14.448 31.414 1.00 60.00 120 ALA A O 1
ATOM 939 N N . CYS A 1 121 ? -37.638 16.508 32.025 1.00 44.59 121 CYS A N 1
ATOM 940 C CA . CYS A 1 121 ? -37.852 17.881 32.465 1.00 44.59 121 CYS A CA 1
ATOM 941 C C . CYS A 1 121 ? -36.487 18.619 32.408 1.00 44.59 121 CYS A C 1
ATOM 943 O O . CYS A 1 121 ? -35.434 17.986 32.426 1.00 44.59 121 CYS A O 1
ATOM 945 N N . LEU A 1 122 ? -36.534 19.955 32.342 1.00 60.38 122 LEU A N 1
ATOM 946 C CA . LEU A 1 122 ? -35.422 20.930 32.443 1.00 60.38 122 LEU A CA 1
ATOM 947 C C . LEU A 1 122 ? -34.729 20.862 33.842 1.00 60.38 122 LEU A C 1
ATOM 949 O O . LEU A 1 122 ? -35.330 20.258 34.732 1.00 60.38 122 LEU A O 1
ATOM 953 N N . PRO A 1 123 ? -33.539 21.472 34.103 1.00 55.75 123 PRO A N 1
ATOM 954 C CA . PRO A 1 123 ? -33.424 22.932 34.270 1.00 55.75 123 PRO A CA 1
ATOM 955 C C . PRO A 1 123 ? -32.110 23.592 33.780 1.00 55.75 123 PRO A C 1
ATOM 957 O O . PRO A 1 123 ? -31.004 23.084 33.914 1.00 55.75 123 PRO A O 1
ATOM 960 N N . ILE A 1 124 ? -32.303 24.779 33.208 1.00 57.53 124 ILE A N 1
ATOM 961 C CA . ILE A 1 124 ? -31.599 26.051 33.457 1.00 57.53 124 ILE A CA 1
ATOM 962 C C . ILE A 1 124 ? -30.390 25.985 34.418 1.00 57.53 124 ILE A C 1
ATOM 964 O O . ILE A 1 124 ? -30.591 25.740 35.599 1.00 57.53 124 ILE A O 1
ATOM 968 N N . CYS A 1 125 ? -29.204 26.363 33.918 1.00 40.75 125 CYS A N 1
ATOM 969 C CA . CYS A 1 125 ? -28.156 27.170 34.583 1.00 40.75 125 CYS A CA 1
ATOM 970 C C . CYS A 1 125 ? -27.334 27.827 33.450 1.00 40.75 125 CYS A C 1
ATOM 972 O O . CYS A 1 125 ? -26.612 27.136 32.738 1.00 40.75 125 CYS A O 1
ATOM 974 N N . LEU A 1 126 ? -27.660 29.049 33.007 1.00 56.56 126 LEU A N 1
ATOM 975 C CA . LEU A 1 126 ? -27.018 30.312 33.424 1.00 56.56 126 LEU A CA 1
ATOM 976 C C . LEU A 1 126 ? -25.518 30.170 33.735 1.00 56.56 126 LEU A C 1
ATOM 978 O O . LEU A 1 126 ? -25.163 29.678 34.798 1.00 56.56 126 LEU A O 1
ATOM 982 N N . ASP A 1 127 ? -24.650 30.605 32.819 1.00 55.75 127 ASP A N 1
ATOM 983 C CA . ASP A 1 127 ? -23.953 31.904 32.903 1.00 55.75 127 ASP A CA 1
ATOM 984 C C . ASP A 1 127 ? -22.924 31.983 31.756 1.00 55.75 127 ASP A C 1
ATOM 986 O O . ASP A 1 127 ? -21.981 31.196 31.677 1.00 55.75 127 ASP A O 1
ATOM 990 N N . THR A 1 128 ? -23.129 32.869 30.781 1.00 63.56 128 THR A N 1
ATOM 991 C CA . THR A 1 128 ? -22.110 33.163 29.760 1.00 63.56 128 THR A CA 1
ATOM 992 C C . THR A 1 128 ? -22.199 34.647 29.401 1.00 63.56 128 THR A C 1
ATOM 994 O O . THR A 1 128 ? -23.290 35.114 29.062 1.00 63.56 128 THR A O 1
ATOM 997 N N . PRO A 1 129 ? -21.088 35.401 29.502 1.00 70.31 129 PRO A N 1
ATOM 998 C CA . PRO A 1 129 ? -21.085 36.855 29.380 1.00 70.31 129 PRO A CA 1
ATOM 999 C C . PRO A 1 129 ? -21.374 37.351 27.951 1.00 70.31 129 PRO A C 1
ATOM 1001 O O . PRO A 1 129 ? -21.124 36.637 26.975 1.00 70.31 129 PRO A O 1
ATOM 1004 N N . PRO A 1 130 ? -21.878 38.592 27.812 1.00 66.94 130 PRO A N 1
ATOM 1005 C CA . PRO A 1 130 ? -22.328 39.142 26.540 1.00 66.94 130 PRO A CA 1
ATOM 1006 C C . PRO A 1 130 ? -21.151 39.570 25.652 1.00 66.94 130 PRO A C 1
ATOM 1008 O O . PRO A 1 130 ? -20.350 40.426 26.028 1.00 66.94 130 PRO A O 1
ATOM 1011 N N . ALA A 1 131 ? -21.085 39.018 24.440 1.00 63.12 131 ALA A N 1
ATOM 1012 C CA . ALA A 1 131 ? -20.243 39.530 23.361 1.00 63.12 131 ALA A CA 1
ATOM 1013 C C . ALA A 1 131 ? -21.050 40.484 22.448 1.00 63.12 131 ALA A C 1
ATOM 1015 O O . ALA A 1 131 ? -22.257 40.290 22.274 1.00 63.12 131 ALA A O 1
ATOM 1016 N N . PRO A 1 132 ? -20.408 41.523 21.881 1.00 63.09 132 PRO A N 1
ATOM 1017 C CA . PRO A 1 132 ? -21.079 42.637 21.221 1.00 63.09 132 PRO A CA 1
ATOM 1018 C C . PRO A 1 132 ? -21.785 42.259 19.913 1.00 63.09 132 PRO A C 1
ATOM 1020 O O . PRO A 1 132 ? -21.312 41.466 19.099 1.00 63.09 132 PRO A O 1
ATOM 1023 N N . LEU A 1 133 ? -22.942 42.894 19.748 1.00 55.44 133 LEU A N 1
ATOM 1024 C CA . LEU A 1 133 ? -23.945 42.693 18.714 1.00 55.44 133 LEU A CA 1
ATOM 1025 C C . LEU A 1 133 ? -23.417 43.055 17.320 1.00 55.44 133 LEU A C 1
ATOM 1027 O O . LEU A 1 133 ? -22.985 44.180 17.075 1.00 55.44 133 LEU A O 1
ATOM 1031 N N . THR A 1 134 ? -23.559 42.120 16.383 1.00 72.19 134 THR A N 1
ATOM 1032 C CA . THR A 1 134 ? -23.609 42.412 14.945 1.00 72.19 134 THR A CA 1
ATOM 1033 C C . THR A 1 134 ? -25.022 42.087 14.438 1.00 72.19 134 THR A C 1
ATOM 1035 O O . THR A 1 134 ? -25.619 41.110 14.899 1.00 72.19 134 THR A O 1
ATOM 1038 N N . PRO A 1 135 ? -25.618 42.901 13.544 1.00 60.97 135 PRO A N 1
ATOM 1039 C CA . PRO A 1 135 ? -26.991 42.697 13.087 1.00 60.97 135 PRO A CA 1
ATOM 1040 C C . PRO A 1 135 ? -27.075 41.519 12.104 1.00 60.97 135 PRO A C 1
ATOM 1042 O O . PRO A 1 135 ? -26.813 41.654 10.909 1.00 60.97 135 PRO A O 1
ATOM 1045 N N . ALA A 1 136 ? -27.459 40.349 12.616 1.00 49.47 136 ALA A N 1
ATOM 1046 C CA . ALA A 1 136 ? -27.763 39.170 11.817 1.00 49.47 136 ALA A CA 1
ATOM 1047 C C . ALA A 1 136 ? -29.192 39.254 11.252 1.00 49.47 136 ALA A C 1
ATOM 1049 O O . ALA A 1 136 ? -30.187 39.178 11.971 1.00 49.47 136 ALA A O 1
ATOM 1050 N N . THR A 1 137 ? -29.286 39.392 9.931 1.00 66.31 137 THR A N 1
ATOM 1051 C CA . THR A 1 137 ? -30.524 39.226 9.161 1.00 66.31 137 THR A CA 1
ATOM 1052 C C . THR A 1 137 ? -30.910 37.743 9.170 1.00 66.31 137 THR A C 1
ATOM 1054 O O . THR A 1 137 ? -30.314 36.932 8.465 1.00 66.31 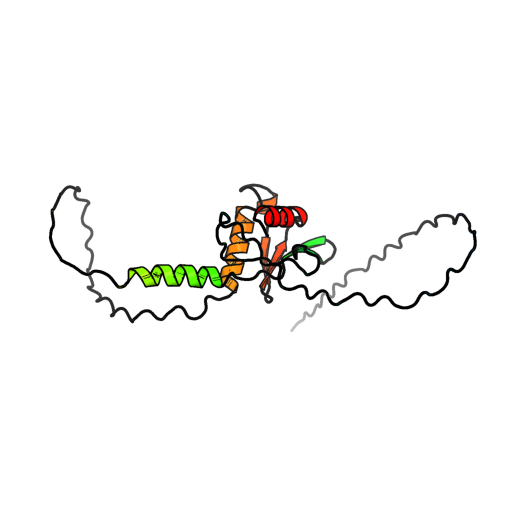137 THR A O 1
ATOM 1057 N N . HIS A 1 138 ? -31.891 37.366 9.993 1.00 48.56 138 HIS A N 1
ATOM 1058 C CA . HIS A 1 138 ? -32.412 36.000 10.067 1.00 48.56 138 HIS A CA 1
ATOM 1059 C C . HIS A 1 138 ? -33.441 35.746 8.956 1.00 48.56 138 HIS A C 1
ATOM 1061 O O . HIS A 1 138 ? -34.637 35.971 9.130 1.00 48.56 138 HIS A O 1
ATOM 1067 N N . ILE A 1 139 ? -32.985 35.226 7.813 1.00 57.81 139 ILE A N 1
ATOM 1068 C CA . ILE A 1 139 ? -33.872 34.564 6.848 1.00 57.81 139 ILE A CA 1
ATOM 1069 C C . ILE A 1 139 ? -34.142 33.150 7.371 1.00 57.81 139 ILE A C 1
ATOM 1071 O O . ILE A 1 139 ? -33.303 32.252 7.277 1.00 57.81 139 ILE A O 1
ATOM 1075 N N . LEU A 1 140 ? -35.330 32.976 7.950 1.00 54.88 140 LEU A N 1
ATOM 1076 C CA . LEU A 1 140 ? -35.883 31.715 8.438 1.00 54.88 140 LEU A CA 1
ATOM 1077 C C . LEU A 1 140 ? -36.145 30.768 7.251 1.00 54.88 140 LEU A C 1
ATOM 1079 O O . LEU A 1 140 ? -37.260 30.652 6.746 1.00 54.88 140 LEU A O 1
ATOM 1083 N N . THR A 1 141 ? -35.093 30.107 6.771 1.00 59.56 141 THR A N 1
ATOM 1084 C CA . THR A 1 141 ? -35.197 29.109 5.704 1.00 59.56 141 THR A CA 1
ATOM 1085 C C . THR A 1 141 ? -35.604 27.778 6.323 1.00 59.56 141 THR A C 1
ATOM 1087 O O . THR A 1 141 ? -34.826 27.108 6.999 1.00 59.56 141 THR A O 1
ATOM 1090 N N . ARG A 1 142 ? -36.873 27.432 6.117 1.00 50.97 142 ARG A N 1
ATOM 1091 C CA . ARG A 1 142 ? -37.512 26.173 6.507 1.00 50.97 142 ARG A CA 1
ATOM 1092 C C . ARG A 1 142 ? -36.670 24.971 6.029 1.00 50.97 142 ARG A C 1
ATOM 1094 O O . ARG A 1 142 ? -36.423 24.874 4.826 1.00 50.97 142 ARG A O 1
ATOM 1101 N N . PRO A 1 143 ? -36.250 24.048 6.917 1.00 59.66 143 PRO A N 1
ATOM 1102 C CA . PRO A 1 143 ? -35.531 22.849 6.502 1.00 59.66 143 PRO A CA 1
ATOM 1103 C C . PRO A 1 143 ? -36.472 21.955 5.673 1.00 59.66 143 PRO A C 1
ATOM 1105 O O . PRO A 1 143 ? -37.585 21.663 6.125 1.00 59.66 143 PRO A O 1
ATOM 1108 N N . PRO A 1 144 ? -36.088 21.548 4.449 1.00 64.56 144 PRO A N 1
ATOM 1109 C CA . PRO A 1 144 ? -36.892 20.638 3.647 1.00 64.56 144 PRO A CA 1
ATOM 1110 C C . PRO A 1 144 ? -36.965 19.272 4.333 1.00 64.56 144 PRO A C 1
ATOM 1112 O O . PRO A 1 144 ? -35.978 18.780 4.877 1.00 64.56 144 PRO A O 1
ATOM 1115 N N . ALA A 1 145 ? -38.166 18.692 4.313 1.00 52.22 145 ALA A N 1
ATOM 1116 C CA . ALA A 1 145 ? -38.499 17.417 4.925 1.00 52.22 145 ALA A CA 1
ATOM 1117 C C . ALA A 1 145 ? -37.454 16.341 4.593 1.00 52.22 145 ALA A C 1
ATOM 1119 O O . ALA A 1 145 ? -37.180 16.044 3.429 1.00 52.22 145 ALA A O 1
ATOM 1120 N N . THR A 1 146 ? -36.880 15.777 5.651 1.00 54.50 146 THR A N 1
ATOM 1121 C CA . THR A 1 146 ? -35.908 14.690 5.630 1.00 54.50 146 THR A CA 1
ATOM 1122 C C . THR A 1 146 ? -36.516 13.481 4.925 1.00 54.50 146 THR A C 1
ATOM 1124 O O . THR A 1 146 ? -37.315 12.740 5.492 1.00 54.50 146 THR A O 1
ATOM 1127 N N . SER A 1 147 ? -36.158 13.319 3.653 1.00 60.72 147 SER A N 1
ATOM 1128 C CA . SER A 1 147 ? -36.534 12.179 2.824 1.00 60.72 147 SER A CA 1
ATOM 1129 C C . SER A 1 147 ? -36.038 10.881 3.482 1.00 60.72 147 SER A C 1
ATOM 1131 O O . SER A 1 147 ? -34.888 10.841 3.933 1.00 60.72 147 SER A O 1
ATOM 1133 N N . PRO A 1 148 ? -36.867 9.823 3.557 1.00 58.69 148 PRO A N 1
ATOM 1134 C CA . PRO A 1 148 ? -36.513 8.589 4.243 1.00 58.69 148 PRO A CA 1
ATOM 1135 C C . PRO A 1 148 ? -35.253 7.976 3.633 1.00 58.69 148 PRO A C 1
ATOM 1137 O O . PRO A 1 148 ? -35.127 7.843 2.415 1.00 58.69 148 PRO A O 1
ATOM 1140 N N . ALA A 1 149 ? -34.328 7.647 4.533 1.00 57.00 149 ALA A N 1
ATOM 1141 C CA . ALA A 1 149 ? -33.044 6.996 4.338 1.00 57.00 149 ALA A CA 1
ATOM 1142 C C . ALA A 1 149 ? -33.003 6.063 3.116 1.00 57.00 149 ALA A C 1
ATOM 1144 O O . ALA A 1 149 ? -33.339 4.880 3.186 1.00 57.00 149 ALA A O 1
ATOM 1145 N N . ALA A 1 150 ? -32.530 6.590 1.987 1.00 53.16 150 ALA A N 1
ATOM 1146 C CA . ALA A 1 150 ? -32.106 5.768 0.871 1.00 53.16 150 ALA A CA 1
ATOM 1147 C C . ALA A 1 150 ? -30.898 4.952 1.347 1.00 53.16 150 ALA A C 1
ATOM 1149 O O . ALA A 1 150 ? -29.792 5.479 1.477 1.00 53.16 150 ALA A O 1
ATOM 1150 N N . LEU A 1 151 ? -31.136 3.674 1.665 1.00 53.84 151 LEU A N 1
ATOM 1151 C CA . LEU A 1 151 ? -30.099 2.702 2.002 1.00 53.84 151 LEU A CA 1
ATOM 1152 C C . LEU A 1 151 ? -28.926 2.874 1.025 1.00 53.84 151 LEU A C 1
ATOM 1154 O O . LEU A 1 151 ? -29.172 2.868 -0.184 1.00 53.84 151 LEU A O 1
ATOM 1158 N N . PRO A 1 152 ? -27.679 3.051 1.501 1.00 56.88 152 PRO A N 1
ATOM 1159 C CA . PRO A 1 152 ? -26.528 3.297 0.642 1.00 56.88 152 PRO A CA 1
ATOM 1160 C C . PRO A 1 152 ? -26.275 2.069 -0.236 1.00 56.88 152 PRO A C 1
ATOM 1162 O O . PRO A 1 152 ? -25.574 1.123 0.138 1.00 56.88 152 PRO A O 1
ATOM 1165 N N . ARG A 1 153 ? -26.894 2.082 -1.419 1.00 49.91 153 ARG A N 1
ATOM 1166 C CA . ARG A 1 153 ? -26.752 1.059 -2.446 1.00 49.91 153 ARG A CA 1
ATOM 1167 C C . ARG A 1 153 ? -25.305 1.114 -2.922 1.00 49.91 153 ARG A C 1
ATOM 1169 O O . ARG A 1 153 ? -24.863 2.111 -3.475 1.00 49.91 153 ARG A O 1
ATOM 1176 N N . HIS A 1 154 ? -24.582 0.029 -2.662 1.00 57.19 154 HIS A N 1
ATOM 1177 C CA . HIS A 1 154 ? -23.234 -0.243 -3.162 1.00 57.19 154 HIS A CA 1
ATOM 1178 C C . HIS A 1 154 ? -22.157 0.757 -2.691 1.00 57.19 154 HIS A C 1
ATOM 1180 O O . HIS A 1 154 ? -21.811 1.715 -3.375 1.00 57.19 154 HIS A O 1
ATOM 1186 N N . LEU A 1 155 ? -21.516 0.475 -1.542 1.00 60.44 155 LEU A N 1
ATOM 1187 C CA . LEU A 1 155 ? -20.198 1.074 -1.289 1.00 60.44 155 LEU A CA 1
ATOM 1188 C C . LEU A 1 155 ? -19.279 0.485 -2.346 1.00 60.44 155 LEU A C 1
ATOM 1190 O O . LEU A 1 155 ? -19.128 -0.738 -2.418 1.00 60.44 155 LEU A O 1
ATOM 1194 N N . HIS A 1 156 ? -18.730 1.369 -3.167 1.00 72.19 156 HIS A N 1
ATOM 1195 C CA . HIS A 1 156 ? -17.826 0.999 -4.232 1.00 72.19 156 HIS A CA 1
ATOM 1196 C C . HIS A 1 156 ? -16.617 0.245 -3.658 1.00 72.19 156 HIS A C 1
ATOM 1198 O O . HIS A 1 156 ? -16.060 0.681 -2.644 1.00 72.19 156 HIS A O 1
ATOM 1204 N N . PRO A 1 157 ? -16.167 -0.841 -4.316 1.00 74.69 157 PRO A N 1
ATOM 1205 C CA . PRO A 1 157 ? -14.980 -1.596 -3.900 1.00 74.69 157 PRO A CA 1
ATOM 1206 C C . PRO A 1 157 ? -13.745 -0.696 -3.747 1.00 74.69 157 PRO A C 1
ATOM 1208 O O . PRO A 1 157 ? -12.889 -0.935 -2.899 1.00 74.69 157 PRO A O 1
ATOM 1211 N N . THR A 1 158 ? -13.706 0.416 -4.485 1.00 82.12 158 THR A N 1
ATOM 1212 C CA . THR A 1 158 ? -12.663 1.441 -4.401 1.00 82.12 158 THR A CA 1
ATOM 1213 C C . THR A 1 158 ? -12.486 2.032 -3.003 1.00 82.12 158 THR A C 1
ATOM 1215 O O . THR A 1 158 ? -11.349 2.300 -2.625 1.00 82.12 158 THR A O 1
ATOM 1218 N N . ARG A 1 159 ? -13.549 2.195 -2.201 1.00 82.94 159 ARG A N 1
ATOM 1219 C CA . ARG A 1 159 ? -13.431 2.778 -0.849 1.00 82.94 159 ARG A CA 1
ATOM 1220 C C . ARG A 1 159 ? -12.668 1.880 0.126 1.00 82.94 159 ARG A C 1
ATOM 1222 O O . ARG A 1 159 ? -11.981 2.386 1.006 1.00 82.94 159 ARG A O 1
ATOM 1229 N N . LEU A 1 160 ? -12.762 0.561 -0.029 1.00 86.50 160 LEU A N 1
ATOM 1230 C CA . LEU A 1 160 ? -12.087 -0.391 0.862 1.00 86.50 160 LEU A CA 1
ATOM 1231 C C . LEU A 1 160 ? -10.599 -0.491 0.518 1.00 86.50 160 LEU A C 1
ATOM 1233 O O . LEU A 1 160 ? -9.751 -0.471 1.406 1.00 86.50 160 LEU A O 1
ATOM 1237 N N . VAL A 1 161 ? -10.277 -0.475 -0.777 1.00 90.69 161 VAL A N 1
ATOM 1238 C CA . VAL A 1 161 ? -8.885 -0.401 -1.238 1.00 90.69 161 VAL A CA 1
ATOM 1239 C C . VAL A 1 161 ? -8.235 0.927 -0.822 1.00 90.69 161 VAL A C 1
ATOM 1241 O O . VAL A 1 161 ? -7.068 0.941 -0.440 1.00 90.69 161 VAL A O 1
ATOM 1244 N N . GLN A 1 162 ? -8.989 2.033 -0.810 1.00 91.38 162 GLN A N 1
ATOM 1245 C CA . GLN A 1 162 ? -8.514 3.325 -0.295 1.00 91.38 162 GLN A CA 1
ATOM 1246 C C . GLN A 1 162 ? -8.149 3.280 1.194 1.00 91.38 162 GLN A C 1
ATOM 1248 O O . GLN A 1 162 ? -7.163 3.900 1.581 1.00 91.38 162 GLN A O 1
ATOM 1253 N N . ALA A 1 163 ? -8.887 2.529 2.019 1.00 92.19 163 ALA A N 1
ATOM 1254 C CA . ALA A 1 163 ? -8.539 2.357 3.431 1.00 92.19 163 ALA A CA 1
ATOM 1255 C C . ALA A 1 163 ? -7.188 1.640 3.597 1.00 92.19 163 ALA A C 1
ATOM 1257 O O . ALA A 1 163 ? -6.338 2.115 4.344 1.00 92.19 163 ALA A O 1
ATOM 1258 N N . LEU A 1 164 ? -6.936 0.568 2.832 1.00 94.88 164 LEU A N 1
ATOM 1259 C CA . LEU A 1 164 ? -5.621 -0.087 2.823 1.00 94.88 164 LEU A CA 1
ATOM 1260 C C . LEU A 1 164 ? -4.517 0.864 2.337 1.00 94.88 164 LEU A C 1
ATOM 1262 O O . LEU A 1 164 ? -3.428 0.884 2.903 1.00 94.88 164 LEU A O 1
ATOM 1266 N N . MET A 1 165 ? -4.784 1.667 1.301 1.00 95.19 165 MET A N 1
ATOM 1267 C CA . MET A 1 165 ? -3.825 2.670 0.824 1.00 95.19 165 MET A CA 1
ATOM 1268 C C . MET A 1 165 ? -3.468 3.684 1.914 1.00 95.19 165 MET A C 1
ATOM 1270 O O . MET A 1 165 ? -2.292 3.999 2.079 1.00 95.19 165 MET A O 1
ATOM 1274 N N . HIS A 1 166 ? -4.460 4.178 2.652 1.00 95.19 166 HIS A N 1
ATOM 1275 C CA . HIS A 1 166 ? -4.254 5.114 3.752 1.00 95.19 166 HIS A CA 1
ATOM 1276 C C . HIS A 1 166 ? -3.449 4.477 4.896 1.00 95.19 166 HIS A C 1
ATOM 1278 O O . HIS A 1 166 ? -2.498 5.074 5.403 1.00 95.19 166 HIS A O 1
ATOM 1284 N N . ASP A 1 167 ? -3.762 3.234 5.262 1.00 95.56 167 ASP A N 1
ATOM 1285 C CA . ASP A 1 167 ? -3.032 2.507 6.305 1.00 95.56 167 ASP A CA 1
ATOM 1286 C C . ASP A 1 167 ? -1.573 2.235 5.907 1.00 95.56 167 ASP A C 1
ATOM 1288 O O . ASP A 1 167 ? -0.669 2.350 6.739 1.00 95.56 167 ASP A O 1
ATOM 1292 N N . LEU A 1 168 ? -1.318 1.941 4.629 1.00 96.38 168 LEU A N 1
ATOM 1293 C CA . LEU A 1 168 ? 0.039 1.840 4.091 1.00 96.38 168 LEU A CA 1
ATOM 1294 C C . LEU A 1 168 ? 0.774 3.185 4.158 1.00 96.38 168 LEU A C 1
ATOM 1296 O O . LEU A 1 168 ? 1.917 3.221 4.594 1.00 96.38 168 LEU A O 1
ATOM 1300 N N . GLN A 1 169 ? 0.144 4.297 3.774 1.00 95.38 169 GLN A N 1
ATOM 1301 C CA . GLN A 1 169 ? 0.791 5.617 3.840 1.00 95.38 169 GLN A CA 1
ATOM 1302 C C . GLN A 1 169 ? 1.162 6.022 5.269 1.00 95.38 169 GLN A C 1
ATOM 1304 O O . GLN A 1 169 ? 2.211 6.620 5.481 1.00 95.38 169 GLN A O 1
ATOM 1309 N N . THR A 1 170 ? 0.306 5.698 6.236 1.00 95.81 170 THR A N 1
ATOM 1310 C CA . THR A 1 170 ? 0.463 6.140 7.628 1.00 95.81 170 THR A CA 1
ATOM 1311 C C . THR A 1 170 ? 1.365 5.241 8.462 1.00 95.81 170 THR A C 1
ATOM 1313 O O . THR A 1 170 ? 1.993 5.736 9.394 1.00 95.81 170 THR A O 1
ATOM 1316 N N . SER A 1 171 ? 1.417 3.937 8.168 1.00 96.88 171 SER A N 1
ATOM 1317 C CA . SER A 1 171 ? 2.092 2.965 9.039 1.00 96.88 171 SER A CA 1
ATOM 1318 C C . SER A 1 171 ? 3.213 2.163 8.388 1.00 96.88 171 SER A C 1
ATOM 1320 O O . SER A 1 171 ? 3.903 1.446 9.105 1.00 96.88 171 SER A O 1
ATOM 1322 N N . LEU A 1 172 ? 3.418 2.257 7.067 1.00 97.06 172 LEU A N 1
ATOM 1323 C CA . LEU A 1 172 ? 4.535 1.560 6.418 1.00 97.06 172 LEU A CA 1
ATOM 1324 C C . LEU A 1 172 ? 5.888 2.186 6.787 1.00 97.06 172 LEU A C 1
ATOM 1326 O O . LEU A 1 172 ? 6.870 1.465 6.927 1.00 97.06 172 LEU A O 1
ATOM 1330 N N . PHE A 1 173 ? 5.933 3.510 6.956 1.00 97.38 173 PHE A N 1
ATOM 1331 C CA . PHE A 1 173 ? 7.135 4.256 7.325 1.00 97.38 173 PHE A CA 1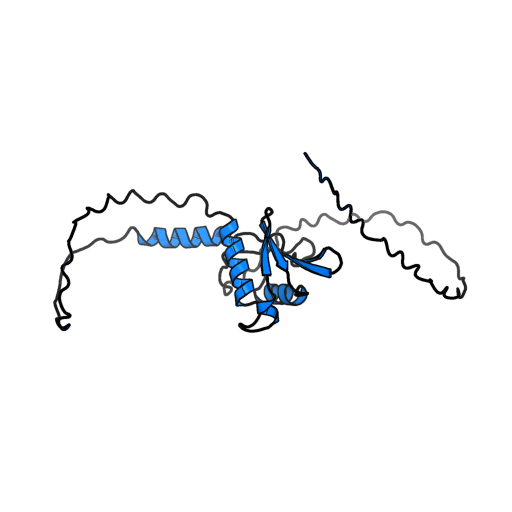
ATOM 1332 C C . PHE A 1 173 ? 6.812 5.309 8.393 1.00 97.38 173 PHE A C 1
ATOM 1334 O O . PHE A 1 173 ? 5.695 5.831 8.409 1.00 97.38 173 PHE A O 1
ATOM 1341 N N . PRO A 1 174 ? 7.768 5.655 9.272 1.00 96.06 174 PRO A N 1
ATOM 1342 C CA . PRO A 1 174 ? 7.579 6.722 10.243 1.00 96.06 174 PRO A CA 1
ATOM 1343 C C . PRO A 1 174 ? 7.404 8.075 9.543 1.00 96.06 174 PRO A C 1
ATOM 1345 O O . PRO A 1 174 ? 8.024 8.352 8.508 1.00 96.06 174 PRO A O 1
ATOM 1348 N N . GLN A 1 175 ? 6.553 8.928 10.116 1.00 94.81 175 GLN A N 1
ATOM 1349 C CA . GLN A 1 175 ? 6.308 10.270 9.591 1.00 94.81 175 GLN A CA 1
ATOM 1350 C C . GLN A 1 175 ? 7.610 11.084 9.611 1.00 94.81 175 GLN A C 1
ATOM 1352 O O . GLN A 1 175 ? 8.342 11.065 10.596 1.00 94.81 175 GLN A O 1
ATOM 1357 N N . GLY A 1 176 ? 7.908 11.773 8.507 1.00 94.94 176 GLY A N 1
ATOM 1358 C CA . GLY A 1 176 ? 9.134 12.568 8.354 1.00 94.94 176 GLY A CA 1
ATOM 1359 C C . GLY A 1 176 ? 10.357 11.800 7.840 1.00 94.94 176 GLY A C 1
ATOM 1360 O O . GLY A 1 176 ? 11.384 12.420 7.587 1.00 94.94 176 GLY A O 1
ATOM 1361 N N . SER A 1 177 ? 10.260 10.483 7.636 1.00 97.56 177 SER A N 1
ATOM 1362 C CA . SER A 1 177 ? 11.328 9.716 6.983 1.00 97.56 177 SER A CA 1
ATOM 1363 C C . SER A 1 177 ? 11.470 10.067 5.494 1.00 97.56 177 SER A C 1
ATOM 1365 O O . SER A 1 177 ? 10.487 10.397 4.818 1.00 97.56 177 SER A O 1
ATOM 1367 N N . GLU A 1 178 ? 12.688 9.970 4.950 1.00 97.06 178 GLU A N 1
ATOM 1368 C CA . GLU A 1 178 ? 12.918 10.175 3.513 1.00 97.06 178 GLU A CA 1
ATOM 1369 C C . GLU A 1 178 ? 12.164 9.141 2.668 1.00 97.06 178 GLU A C 1
ATOM 1371 O O . GLU A 1 178 ? 11.698 9.436 1.565 1.00 97.06 178 GLU A O 1
ATOM 1376 N N . GLU 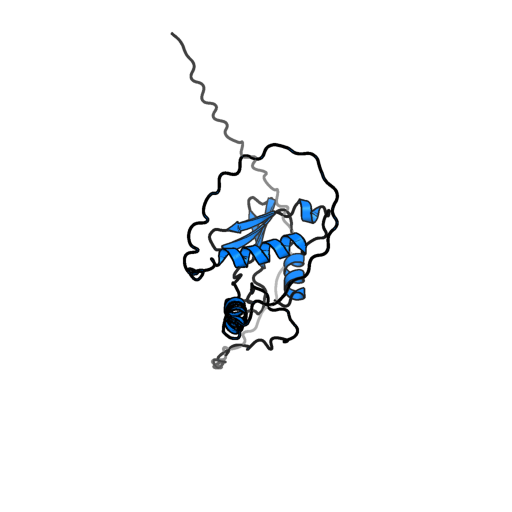A 1 179 ? 12.016 7.924 3.189 1.00 96.75 179 GLU A N 1
ATOM 1377 C CA . GLU A 1 179 ? 11.253 6.848 2.574 1.00 96.75 179 GLU A CA 1
ATOM 1378 C C . GLU A 1 179 ? 9.780 7.232 2.433 1.00 96.75 179 GLU A C 1
ATOM 1380 O O . GLU A 1 179 ? 9.219 7.080 1.344 1.00 96.75 179 GLU A O 1
ATOM 1385 N N . ALA A 1 180 ? 9.175 7.791 3.489 1.00 96.56 180 ALA A N 1
ATOM 1386 C CA . ALA A 1 180 ? 7.802 8.289 3.451 1.00 96.56 180 ALA A CA 1
ATOM 1387 C C . ALA A 1 180 ? 7.644 9.447 2.456 1.00 96.56 180 ALA A C 1
ATOM 1389 O O . ALA A 1 180 ? 6.665 9.484 1.714 1.00 96.56 180 ALA A O 1
ATOM 1390 N N . ALA A 1 181 ? 8.624 10.354 2.377 1.00 97.06 181 ALA A N 1
ATOM 1391 C CA . ALA A 1 181 ? 8.595 11.468 1.428 1.00 97.06 181 ALA A CA 1
ATOM 1392 C C . ALA A 1 181 ? 8.660 11.004 -0.041 1.00 97.06 181 ALA A C 1
ATOM 1394 O O . ALA A 1 181 ? 8.061 11.619 -0.925 1.00 97.06 181 ALA A O 1
ATOM 1395 N N . ARG A 1 182 ? 9.370 9.902 -0.316 1.00 96.88 182 ARG A N 1
ATOM 1396 C CA . ARG A 1 182 ? 9.474 9.309 -1.661 1.00 96.88 182 ARG A CA 1
ATOM 1397 C C . ARG A 1 182 ? 8.289 8.402 -2.001 1.00 96.88 182 ARG A C 1
ATOM 1399 O O . ARG A 1 182 ? 8.051 8.143 -3.183 1.00 96.88 182 ARG A O 1
ATOM 1406 N N . LEU A 1 183 ? 7.557 7.913 -0.998 1.00 97.56 183 LEU A N 1
ATOM 1407 C CA . LEU A 1 183 ? 6.423 7.002 -1.148 1.00 97.56 183 LEU A CA 1
ATOM 1408 C C . LEU A 1 183 ? 5.249 7.650 -1.873 1.00 97.56 183 LEU A C 1
ATOM 1410 O O . LEU A 1 183 ? 4.493 8.447 -1.328 1.00 97.56 183 LEU A O 1
ATOM 1414 N N . LYS A 1 184 ? 5.026 7.203 -3.110 1.00 97.44 184 LYS A N 1
ATOM 1415 C CA . LYS A 1 184 ? 3.827 7.528 -3.878 1.00 97.44 184 LYS A CA 1
ATOM 1416 C C . LYS A 1 184 ? 2.992 6.279 -4.109 1.00 97.44 184 LYS A C 1
ATOM 1418 O O . LYS A 1 184 ? 3.421 5.363 -4.815 1.00 97.44 184 LYS A O 1
ATOM 1423 N N . ILE A 1 185 ? 1.780 6.277 -3.556 1.00 97.44 185 ILE A N 1
ATOM 1424 C CA . ILE A 1 185 ? 0.795 5.202 -3.720 1.00 97.44 185 ILE A CA 1
ATOM 1425 C C . ILE A 1 185 ? -0.301 5.660 -4.682 1.00 97.44 185 ILE A C 1
ATOM 1427 O O . ILE A 1 185 ? -0.816 6.770 -4.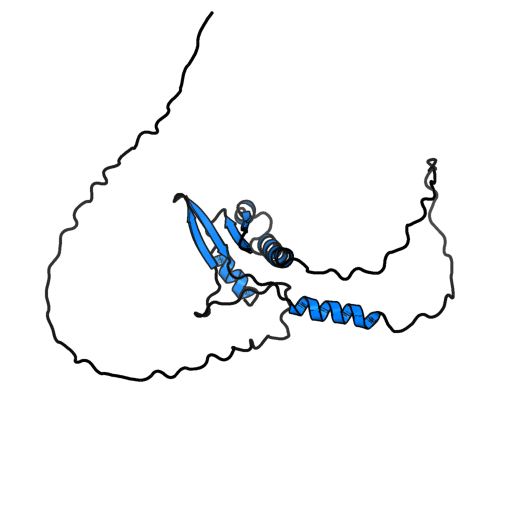574 1.00 97.44 185 ILE A O 1
ATOM 1431 N N . SER A 1 186 ? -0.662 4.804 -5.632 1.00 96.19 186 SER A N 1
ATOM 1432 C CA . SER A 1 186 ? -1.726 5.051 -6.606 1.00 96.19 186 SER A CA 1
ATOM 1433 C C . SER A 1 186 ? -2.579 3.803 -6.811 1.00 96.19 186 SER A C 1
ATOM 1435 O O . SER A 1 186 ? -2.098 2.684 -6.637 1.00 96.19 186 SER A O 1
ATOM 1437 N N . LEU A 1 187 ? -3.845 3.997 -7.182 1.00 94.94 187 LEU A N 1
ATOM 1438 C CA . LEU A 1 187 ? -4.755 2.915 -7.543 1.00 94.94 187 LEU A CA 1
ATOM 1439 C C . LEU A 1 187 ? -4.853 2.824 -9.067 1.00 94.94 187 LEU A C 1
ATOM 1441 O O . LEU A 1 187 ? -5.179 3.804 -9.734 1.00 94.94 187 LEU A O 1
ATOM 1445 N N . ASP A 1 188 ? -4.574 1.649 -9.618 1.00 93.44 188 ASP A N 1
ATOM 1446 C CA . ASP A 1 188 ? -4.743 1.392 -11.048 1.00 93.44 188 ASP A CA 1
ATOM 1447 C C . ASP A 1 188 ? -6.217 1.100 -11.396 1.00 93.44 188 ASP A C 1
ATOM 1449 O O . ASP A 1 188 ? -7.009 0.701 -10.542 1.00 93.44 188 ASP A O 1
ATOM 1453 N N . ARG A 1 189 ? -6.585 1.207 -12.679 1.00 89.94 189 ARG A N 1
ATOM 1454 C CA . ARG A 1 189 ? -7.941 0.922 -13.195 1.00 89.94 189 ARG A CA 1
ATOM 1455 C C . ARG A 1 189 ? -8.428 -0.488 -12.857 1.00 89.94 189 ARG A C 1
ATOM 1457 O O . ARG A 1 189 ? -9.623 -0.716 -12.725 1.00 89.94 189 ARG A O 1
ATOM 1464 N N . ARG A 1 190 ? -7.495 -1.431 -12.697 1.00 90.12 190 ARG A N 1
ATOM 1465 C CA . ARG A 1 190 ? -7.762 -2.818 -12.285 1.00 90.12 190 ARG A CA 1
ATOM 1466 C C . ARG A 1 190 ? -7.816 -3.005 -10.762 1.00 90.12 190 ARG A C 1
ATOM 1468 O O . ARG A 1 190 ? -7.644 -4.124 -10.300 1.00 90.12 190 ARG A O 1
ATOM 1475 N N . GLN A 1 191 ? -7.978 -1.923 -9.996 1.00 89.94 191 GLN A N 1
ATOM 1476 C CA . GLN A 1 191 ? -8.031 -1.923 -8.527 1.00 89.94 191 GLN A CA 1
ATOM 1477 C C . GLN A 1 191 ? -6.778 -2.519 -7.860 1.00 89.94 191 GLN A C 1
ATOM 1479 O O . GLN A 1 191 ? -6.837 -3.091 -6.778 1.00 89.94 191 GLN A O 1
ATOM 1484 N N . ARG A 1 192 ? -5.617 -2.371 -8.507 1.00 94.19 192 ARG A N 1
ATOM 1485 C CA . ARG A 1 192 ? -4.320 -2.781 -7.952 1.00 94.19 192 ARG A CA 1
ATOM 1486 C C . ARG A 1 192 ? -3.662 -1.590 -7.285 1.00 94.19 192 ARG A C 1
ATOM 1488 O O . ARG A 1 192 ? -3.644 -0.508 -7.877 1.00 94.19 192 ARG A O 1
ATOM 1495 N N . ILE A 1 193 ? -3.084 -1.796 -6.108 1.00 96.75 193 ILE A N 1
ATOM 1496 C CA . ILE A 1 193 ? -2.304 -0.749 -5.452 1.00 96.75 193 ILE A CA 1
ATOM 1497 C C . ILE A 1 193 ? -0.903 -0.760 -6.061 1.00 96.75 193 ILE A C 1
ATOM 1499 O O . ILE A 1 193 ? -0.226 -1.788 -6.095 1.00 96.75 193 ILE A O 1
ATOM 1503 N N . VAL A 1 194 ? -0.483 0.394 -6.568 1.00 97.56 194 VAL A N 1
ATOM 1504 C CA . VAL A 1 194 ? 0.830 0.617 -7.166 1.00 97.56 194 VAL A CA 1
ATOM 1505 C C . VAL A 1 194 ? 1.605 1.580 -6.280 1.00 97.56 194 VAL A C 1
ATOM 1507 O O . VAL A 1 194 ? 1.233 2.750 -6.163 1.00 97.56 194 VAL A O 1
ATOM 1510 N N . LEU A 1 195 ? 2.690 1.098 -5.681 1.00 98.06 195 LEU A N 1
ATOM 1511 C CA . LEU A 1 195 ? 3.636 1.913 -4.930 1.00 98.06 195 LEU A CA 1
ATOM 1512 C C . LEU A 1 195 ? 4.825 2.240 -5.835 1.00 98.06 195 LEU A C 1
ATOM 1514 O O . LEU A 1 195 ? 5.291 1.400 -6.606 1.00 98.06 195 LEU A O 1
ATOM 1518 N N . SER A 1 196 ? 5.317 3.467 -5.751 1.00 97.62 196 SER A N 1
ATOM 1519 C CA . SER A 1 196 ? 6.442 3.968 -6.540 1.00 97.62 196 SER A CA 1
ATOM 1520 C C . SER A 1 196 ? 7.312 4.891 -5.698 1.00 97.62 196 SER A C 1
ATOM 1522 O O . SER A 1 196 ? 6.810 5.507 -4.762 1.00 97.62 196 SER A O 1
ATOM 1524 N N . GLY A 1 197 ? 8.596 4.987 -6.051 1.00 95.56 197 GLY A N 1
ATOM 1525 C CA . GLY A 1 197 ? 9.575 5.835 -5.357 1.00 95.56 197 GLY A CA 1
ATOM 1526 C C . GLY A 1 197 ? 10.662 5.074 -4.590 1.00 95.56 197 GLY A C 1
ATOM 1527 O O . GLY A 1 197 ? 11.529 5.703 -3.991 1.00 95.56 197 GLY A O 1
ATOM 1528 N N . GLY A 1 198 ? 10.680 3.737 -4.647 1.00 96.00 198 GLY A N 1
ATOM 1529 C CA . GLY A 1 198 ? 11.723 2.942 -4.000 1.00 96.00 198 GLY A CA 1
ATOM 1530 C C . GLY A 1 198 ? 11.576 1.432 -4.177 1.00 96.00 198 GLY A C 1
ATOM 1531 O O . GLY A 1 198 ? 10.703 0.942 -4.897 1.00 96.00 198 GLY A O 1
ATOM 1532 N N . ARG A 1 199 ? 12.468 0.685 -3.517 1.00 96.94 199 ARG A N 1
ATOM 1533 C CA . ARG A 1 199 ? 12.503 -0.787 -3.485 1.00 96.94 199 ARG A CA 1
ATOM 1534 C C . ARG A 1 199 ? 11.941 -1.318 -2.160 1.00 96.94 199 ARG A C 1
ATOM 1536 O O . ARG A 1 199 ? 12.640 -1.977 -1.406 1.00 96.94 199 ARG A O 1
ATOM 1543 N N . TRP A 1 200 ? 10.671 -1.048 -1.892 1.00 97.50 200 TRP A N 1
ATOM 1544 C CA . TRP A 1 200 ? 9.999 -1.381 -0.625 1.00 97.50 200 TRP A CA 1
ATOM 1545 C C . TRP A 1 200 ? 9.303 -2.748 -0.571 1.00 97.50 200 TRP A C 1
ATOM 1547 O O . TRP A 1 200 ? 8.417 -2.960 0.251 1.00 97.50 200 TRP A O 1
ATOM 1557 N N . LYS A 1 201 ? 9.622 -3.676 -1.486 1.00 97.69 201 LYS A N 1
ATOM 1558 C CA . LYS A 1 201 ? 8.888 -4.952 -1.595 1.00 97.69 201 LYS A CA 1
ATOM 1559 C C . LYS A 1 201 ? 8.909 -5.718 -0.271 1.00 97.69 201 LYS A C 1
ATOM 1561 O O . LYS A 1 201 ? 7.867 -6.194 0.165 1.00 97.69 201 LYS A O 1
ATOM 1566 N N . ASN A 1 202 ? 10.084 -5.828 0.343 1.00 98.00 202 ASN A N 1
ATOM 1567 C CA . ASN A 1 202 ? 10.267 -6.620 1.555 1.00 98.00 202 ASN A CA 1
ATOM 1568 C C . ASN A 1 202 ? 9.543 -5.976 2.743 1.00 98.00 202 ASN A C 1
ATOM 1570 O O . ASN A 1 202 ? 8.828 -6.676 3.443 1.00 98.00 202 ASN A O 1
ATOM 1574 N N . GLN A 1 203 ? 9.625 -4.650 2.882 1.00 97.94 203 GLN A N 1
ATOM 1575 C CA . GLN A 1 203 ? 8.939 -3.891 3.933 1.00 97.94 203 GLN A CA 1
ATOM 1576 C C . GLN A 1 203 ? 7.418 -4.018 3.818 1.00 97.94 203 GLN A C 1
ATOM 1578 O O . GLN A 1 203 ? 6.735 -4.196 4.816 1.00 97.94 203 GLN A O 1
ATOM 1583 N N . VAL A 1 204 ? 6.874 -3.976 2.597 1.00 97.69 204 VAL A N 1
ATOM 1584 C CA . VAL A 1 204 ? 5.432 -4.166 2.370 1.00 97.69 204 VAL A CA 1
ATOM 1585 C C . VAL A 1 204 ? 4.997 -5.586 2.734 1.00 97.69 204 VAL A C 1
ATOM 1587 O O . VAL A 1 204 ? 3.946 -5.758 3.341 1.00 97.69 204 VAL A O 1
ATOM 1590 N N . VAL A 1 205 ? 5.785 -6.604 2.370 1.00 97.75 205 VAL A N 1
ATOM 1591 C CA . VAL A 1 205 ? 5.486 -7.999 2.731 1.00 97.75 205 VAL A CA 1
ATOM 1592 C C . VAL A 1 205 ? 5.535 -8.183 4.243 1.00 97.75 205 VAL A C 1
ATOM 1594 O O . VAL A 1 205 ? 4.589 -8.717 4.808 1.00 97.75 205 VAL A O 1
ATOM 1597 N N . GLU A 1 206 ? 6.595 -7.713 4.895 1.00 97.44 206 GLU A N 1
ATOM 1598 C CA . GLU A 1 206 ? 6.758 -7.784 6.347 1.00 97.44 206 GLU A CA 1
ATOM 1599 C C . GLU A 1 206 ? 5.618 -7.066 7.073 1.00 97.44 206 GLU A C 1
ATOM 1601 O O . GLU A 1 206 ? 4.994 -7.646 7.958 1.00 97.44 206 GLU A O 1
ATOM 1606 N N . TRP A 1 207 ? 5.262 -5.861 6.623 1.00 96.75 207 TRP A N 1
ATOM 1607 C CA . TRP A 1 207 ? 4.125 -5.113 7.152 1.00 96.75 207 TRP A CA 1
ATOM 1608 C C . TRP A 1 207 ? 2.814 -5.895 7.005 1.00 96.75 207 TRP A C 1
ATOM 1610 O O . TRP A 1 207 ? 2.038 -5.981 7.954 1.00 96.75 207 TRP A O 1
ATOM 1620 N N . LEU A 1 208 ? 2.559 -6.515 5.846 1.00 96.00 208 LEU A N 1
ATOM 1621 C CA . LEU A 1 208 ? 1.349 -7.318 5.637 1.00 96.00 208 LEU A CA 1
ATOM 1622 C C . LEU A 1 208 ? 1.326 -8.560 6.543 1.00 96.00 208 LEU A C 1
ATOM 1624 O O . LEU A 1 208 ? 0.309 -8.827 7.182 1.00 96.00 208 LEU A O 1
ATOM 1628 N N . VAL A 1 209 ? 2.450 -9.269 6.671 1.00 95.19 209 VAL A N 1
ATOM 1629 C CA . VAL A 1 209 ? 2.578 -10.421 7.578 1.00 95.19 209 VAL A CA 1
ATOM 1630 C C . VAL A 1 209 ? 2.344 -9.997 9.029 1.00 95.19 209 VAL A C 1
ATOM 1632 O O . VAL A 1 209 ? 1.579 -10.643 9.741 1.00 95.19 209 VAL A O 1
ATOM 1635 N N . GLN A 1 210 ? 2.925 -8.874 9.460 1.00 94.62 210 GLN A N 1
ATOM 1636 C CA . GLN A 1 210 ? 2.753 -8.332 10.809 1.00 94.62 210 GLN A CA 1
ATOM 1637 C C . GLN A 1 210 ? 1.292 -7.966 11.106 1.00 94.62 210 GLN A C 1
ATOM 1639 O O . GLN A 1 210 ? 0.815 -8.132 12.228 1.00 94.62 210 GLN A O 1
ATOM 1644 N N . ARG A 1 211 ? 0.550 -7.480 10.103 1.00 92.31 211 ARG A N 1
ATOM 1645 C CA . ARG A 1 211 ? -0.891 -7.204 10.223 1.00 92.31 211 ARG A CA 1
ATOM 1646 C C . ARG A 1 211 ? -1.756 -8.471 10.180 1.00 92.31 211 ARG A C 1
ATOM 1648 O O . ARG A 1 211 ? -2.943 -8.375 10.501 1.00 92.31 211 ARG A O 1
ATOM 1655 N N . GLY A 1 212 ? -1.167 -9.619 9.846 1.00 91.12 212 GLY A N 1
ATOM 1656 C CA . GLY A 1 212 ? -1.806 -10.929 9.853 1.00 91.12 212 GLY A CA 1
ATOM 1657 C C . GLY A 1 212 ? -2.455 -11.339 8.533 1.00 91.12 212 GLY A C 1
ATOM 1658 O O . GLY A 1 212 ? -3.420 -12.093 8.595 1.00 91.12 212 GLY A O 1
ATOM 1659 N N . PHE A 1 213 ? -1.962 -10.835 7.395 1.00 89.75 213 PHE A N 1
ATOM 1660 C CA . PHE A 1 213 ? -2.354 -11.282 6.049 1.00 89.75 213 PHE A CA 1
ATOM 1661 C C . PHE A 1 213 ? -1.523 -12.489 5.564 1.00 89.75 213 PHE A C 1
ATOM 1663 O O . PHE A 1 213 ? -0.417 -12.747 6.099 1.00 89.75 213 PHE A O 1
#

InterPro domains:
  IPR007740 Large ribosomal subunit protein mL49 [PTHR13477] (27-99)

Radius of gyration: 32.59 Å; chains: 1; bounding box: 80×90×83 Å

Sequence (213 aa):
MLRSLVPRLFAPARHNQARLFSAQPASSPATRAPSEPLQPSTSTSETLSQGQSENVDPSKPLRPYHVPRNSRGSIPVYSQIRNHTKYFILLRDVQGNVEVRISRALRLSSCADLHPPSRACLPICLDTPPAPLTPATHILTRPPATSPAALPRHLHPTRLVQALMHDLQTSLFPQGSEEAARLKISLDRRQRIVLSGGRWKNQVVEWLVQRGF

pLDDT: mean 73.43, std 19.31, range [40.75, 98.12]

Foldseek 3Di:
DDDDDDDDPDDDDDPDPPPPDDDDDDDDDDDDDDDDDDDDDDDPDPPPCDDPPPPPPPPAPDAQKDQDADPVRAGQWDWDDDPNPWIKIKGPDIFGDVVVVVVVVVVVVVPPPDDDDDDDDDDDDDDDDDDDDDDDDDPPDDDPDDDPDPPPPDPDRLVSLVVVVVCCLPPLDDPPDPCSVQWDWDADPNRIIMTIRDDCRVSVRVVVVVSPD